Protein 4JCS (pdb70)

Structure (mmCIF, N/CA/C/O backbone):
data_4JCS
#
_entry.id   4JCS
#
_cell.length_a   93.688
_cell.length_b   93.688
_cell.length_c   193.566
_cell.angle_alpha   90.00
_cell.angle_beta   90.00
_cell.angle_gamma   120.00
#
_symmetry.space_group_name_H-M   'H 3 2'
#
loop_
_entity.id
_entity.type
_entity.pdbx_description
1 polymer 'Enoyl-CoA hydratase/isomerase'
2 water water
#
loop_
_atom_site.group_PDB
_atom_site.id
_atom_site.type_symbol
_atom_site.label_atom_id
_atom_site.label_alt_id
_atom_site.label_comp_id
_atom_site.label_asym_id
_atom_site.label_entity_id
_atom_site.label_seq_id
_atom_site.pdbx_PDB_ins_code
_atom_site.Cartn_x
_atom_site.Cartn_y
_atom_site.Cartn_z
_atom_site.occupancy
_atom_site.B_iso_or_equiv
_atom_site.auth_seq_id
_atom_site.auth_comp_id
_atom_site.auth_asym_id
_atom_site.auth_atom_id
_atom_site.pdbx_PDB_model_num
ATOM 1 N N . PHE A 1 20 ? 38.811 9.895 79.730 1.00 32.14 -2 PHE A N 1
ATOM 2 C CA . PHE A 1 20 ? 38.859 8.682 78.861 1.00 32.04 -2 PHE A CA 1
ATOM 3 C C . PHE A 1 20 ? 39.531 7.530 79.597 1.00 31.96 -2 PHE A C 1
ATOM 4 O O . PHE A 1 20 ? 40.743 7.553 79.832 1.00 32.19 -2 PHE A O 1
ATOM 6 N N . GLN A 1 21 ? 38.735 6.531 79.970 1.00 31.45 -1 GLN A N 1
ATOM 7 C CA . GLN A 1 21 ? 39.238 5.376 80.701 1.00 31.15 -1 GLN A CA 1
ATOM 8 C C . GLN A 1 21 ? 38.806 4.078 80.028 1.00 30.47 -1 GLN A C 1
ATOM 9 O O . GLN A 1 21 ? 37.615 3.848 79.806 1.00 30.13 -1 GLN A O 1
ATOM 15 N N . SER A 1 22 ? 39.784 3.239 79.697 1.00 29.65 0 SER A N 1
ATOM 16 C CA . SER A 1 22 ? 39.511 1.941 79.094 1.00 29.00 0 SER A CA 1
ATOM 17 C C . SER A 1 22 ? 39.546 0.846 80.159 1.00 28.31 0 SER A C 1
ATOM 18 O O . SER A 1 22 ? 40.586 0.612 80.787 1.00 28.75 0 SER A O 1
ATOM 29 N N . ASP A 1 24 ? 38.060 -3.274 81.525 1.00 23.62 2 ASP A N 1
ATOM 30 C CA . ASP A 1 24 ? 38.033 -4.649 81.030 1.00 23.02 2 ASP A CA 1
ATOM 31 C C . ASP A 1 24 ? 36.798 -4.964 80.172 1.00 22.16 2 ASP A C 1
ATOM 32 O O . ASP A 1 24 ? 36.877 -5.770 79.241 1.00 21.73 2 ASP A O 1
ATOM 37 N N . THR A 1 25 ? 35.667 -4.326 80.482 1.00 20.77 3 THR A N 1
ATOM 38 C CA . THR A 1 25 ? 34.384 -4.666 79.836 1.00 19.67 3 THR A CA 1
ATOM 39 C C . THR A 1 25 ? 33.709 -3.477 79.136 1.00 19.05 3 THR A C 1
ATOM 40 O O . THR A 1 25 ? 32.697 -3.641 78.438 1.00 18.49 3 THR A O 1
ATOM 44 N N . LEU A 1 26 ? 34.259 -2.285 79.332 1.00 18.26 4 LEU A N 1
ATOM 45 C CA . LEU A 1 26 ? 33.736 -1.082 78.701 1.00 18.28 4 LEU A CA 1
ATOM 46 C C . LEU A 1 26 ? 34.798 0.007 78.597 1.00 18.66 4 LEU A C 1
ATOM 47 O O . LEU A 1 26 ? 35.784 0.003 79.344 1.00 18.76 4 LEU A O 1
ATOM 52 N N . ASP A 1 27 ? 34.584 0.927 77.662 1.00 19.27 5 ASP A N 1
ATOM 53 C CA . ASP A 1 27 ? 35.344 2.165 77.591 1.00 19.89 5 ASP A CA 1
ATOM 54 C C . ASP A 1 27 ? 34.427 3.312 77.995 1.00 19.93 5 ASP A C 1
ATOM 55 O O . ASP A 1 27 ? 33.287 3.400 77.528 1.00 19.69 5 ASP A O 1
ATOM 60 N N . PHE A 1 28 ? 34.924 4.185 78.864 1.00 19.57 6 PHE A N 1
ATOM 61 C CA . PHE A 1 28 ? 34.154 5.338 79.306 1.00 19.86 6 PHE A CA 1
ATOM 62 C C . PHE A 1 28 ? 34.811 6.644 78.879 1.00 19.96 6 PHE A C 1
ATOM 63 O O . PHE A 1 28 ? 35.989 6.879 79.159 1.00 20.27 6 PHE A O 1
ATOM 71 N N . GLU A 1 29 ? 34.032 7.491 78.211 1.00 20.08 7 GLU A N 1
ATOM 72 C CA . GLU A 1 29 ? 34.521 8.756 77.671 1.00 20.57 7 GLU A CA 1
ATOM 73 C C . GLU A 1 29 ? 33.507 9.870 77.926 1.00 19.89 7 GLU A C 1
ATOM 74 O O . GLU A 1 29 ? 32.324 9.715 77.634 1.00 19.66 7 GLU A O 1
ATOM 80 N N . VAL A 1 30 ? 33.969 10.989 78.475 1.00 19.08 8 VAL A N 1
ATOM 81 C CA . VAL A 1 30 ? 33.101 12.156 78.643 1.00 18.88 8 VAL A CA 1
ATOM 82 C C . VAL A 1 30 ? 33.416 13.194 77.569 1.00 18.77 8 VAL A C 1
ATOM 83 O O . VAL A 1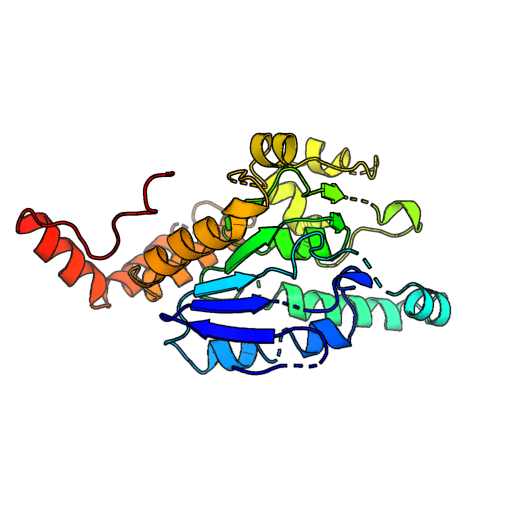 30 ? 34.543 13.694 77.482 1.00 18.68 8 VAL A O 1
ATOM 87 N N . VAL A 1 31 ? 32.423 13.479 76.730 1.00 18.20 9 VAL A N 1
ATOM 88 C CA . VAL A 1 31 ? 32.553 14.450 75.648 1.00 18.18 9 VAL A CA 1
ATOM 89 C C . VAL A 1 31 ? 31.324 15.349 75.646 1.00 18.05 9 VAL A C 1
ATOM 90 O O . VAL A 1 31 ? 30.193 14.856 75.573 1.00 17.76 9 VAL A O 1
ATOM 94 N N . ASN A 1 32 ? 31.551 16.660 75.719 1.00 17.84 10 ASN A N 1
ATOM 95 C CA . ASN A 1 32 ? 30.470 17.652 75.738 1.00 18.13 10 ASN A CA 1
ATOM 96 C C . ASN A 1 32 ? 29.414 17.346 76.810 1.00 17.52 10 ASN A C 1
ATOM 97 O O . ASN A 1 32 ? 28.208 17.381 76.534 1.00 17.45 10 ASN A O 1
ATOM 102 N N . ASN A 1 33 ? 29.900 17.026 78.014 1.00 17.10 11 ASN A N 1
ATOM 103 C CA . ASN A 1 33 ? 29.072 16.756 79.203 1.00 16.68 11 ASN A CA 1
ATOM 104 C C . ASN A 1 33 ? 28.228 15.484 79.106 1.00 16.15 11 ASN A C 1
ATOM 105 O O . ASN A 1 33 ? 27.313 15.266 79.908 1.00 16.08 11 ASN A O 1
ATOM 110 N N . VAL A 1 34 ? 28.560 14.644 78.128 1.00 15.56 12 VAL A N 1
ATOM 111 C CA . VAL A 1 34 ? 27.895 13.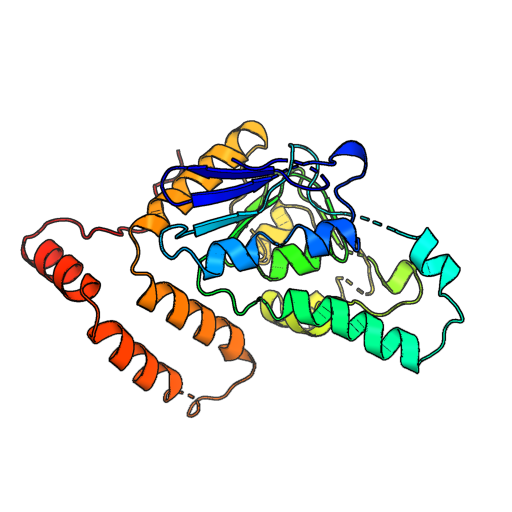365 77.930 1.00 14.69 12 VAL A CA 1
ATOM 112 C C . VAL A 1 34 ? 28.873 12.245 78.268 1.00 14.62 12 VAL A C 1
ATOM 113 O O . VAL A 1 34 ? 29.967 12.173 77.696 1.00 14.29 12 VAL A O 1
ATOM 117 N N . GLY A 1 35 ? 28.471 11.379 79.198 1.00 14.06 13 GLY A N 1
ATOM 118 C CA . GLY A 1 35 ? 29.221 10.167 79.521 1.00 13.97 13 GLY A CA 1
ATOM 119 C C . GLY A 1 35 ? 28.859 9.021 78.586 1.00 13.96 13 GLY A C 1
ATOM 120 O O . GLY A 1 35 ? 27.749 8.488 78.644 1.00 14.08 13 GLY A O 1
ATOM 121 N N . TRP A 1 36 ? 29.796 8.655 77.714 1.00 13.41 14 TRP A N 1
ATOM 122 C CA . TRP A 1 36 ? 29.606 7.542 76.791 1.00 13.19 14 TRP A CA 1
ATOM 123 C C . TRP A 1 36 ? 30.142 6.253 77.386 1.00 13.39 14 TRP A C 1
ATOM 124 O O . TRP A 1 36 ? 31.350 6.133 77.640 1.00 13.84 14 TRP A O 1
ATOM 135 N N . ILE A 1 37 ? 29.244 5.293 77.597 1.00 13.31 15 ILE A N 1
ATOM 136 C CA . ILE A 1 37 ? 29.614 3.964 78.064 1.00 13.86 15 ILE A CA 1
ATOM 137 C C . ILE A 1 37 ? 29.571 3.030 76.864 1.00 14.16 15 ILE A C 1
ATOM 138 O O . ILE A 1 37 ? 28.499 2.696 76.355 1.00 14.17 15 ILE A O 1
ATOM 143 N N . ARG A 1 38 ? 30.746 2.627 76.399 1.00 14.48 16 ARG A N 1
ATOM 144 C CA . ARG A 1 38 ? 30.824 1.765 75.232 1.00 14.97 16 ARG A CA 1
ATOM 145 C C . ARG A 1 38 ? 31.333 0.398 75.658 1.00 14.81 16 ARG A C 1
ATOM 146 O O . ARG A 1 38 ? 32.530 0.206 75.873 1.00 15.25 16 ARG A O 1
ATOM 162 N N . ASN A 1 40 ? 32.752 -3.147 75.455 1.00 15.11 18 ASN A N 1
ATOM 163 C CA . ASN A 1 40 ? 33.872 -3.403 74.530 1.00 15.61 18 ASN A CA 1
ATOM 164 C C . ASN A 1 40 ? 34.275 -4.873 74.358 1.00 16.09 18 ASN A C 1
ATOM 165 O O . ASN A 1 40 ? 35.456 -5.182 74.132 1.00 16.10 18 ASN A O 1
ATOM 170 N N . ARG A 1 41 ? 33.297 -5.771 74.471 1.00 16.27 19 ARG A N 1
ATOM 171 C CA . ARG A 1 41 ? 33.493 -7.201 74.221 1.00 16.99 19 ARG A CA 1
ATOM 172 C C . ARG A 1 41 ? 32.418 -7.707 73.253 1.00 17.38 19 ARG A C 1
ATOM 173 O O . ARG A 1 41 ? 31.656 -8.632 73.572 1.00 17.39 19 ARG A O 1
ATOM 181 N N . ALA A 1 42 ? 32.367 -7.096 72.072 1.00 18.01 20 ALA A N 1
ATOM 182 C CA . ALA A 1 42 ? 31.319 -7.381 71.085 1.00 18.83 20 ALA A CA 1
ATOM 183 C C . ALA A 1 42 ? 31.241 -8.848 70.654 1.00 19.69 20 ALA A C 1
ATOM 184 O O . ALA A 1 42 ? 30.148 -9.374 70.458 1.00 20.21 20 ALA A O 1
ATOM 186 N N . ALA A 1 43 ? 32.394 -9.497 70.501 1.00 20.46 21 ALA A N 1
ATOM 187 C CA . ALA A 1 43 ? 32.448 -10.893 70.059 1.00 21.12 21 ALA A CA 1
ATOM 188 C C . ALA A 1 43 ? 31.803 -11.847 71.070 1.00 21.58 21 ALA A C 1
ATOM 189 O O . ALA A 1 43 ? 31.210 -12.863 70.688 1.00 21.94 21 ALA A O 1
ATOM 191 N N . LYS A 1 44 ? 31.916 -11.500 72.352 1.00 21.65 22 LYS A N 1
ATOM 192 C CA . LYS A 1 44 ? 31.336 -12.271 73.451 1.00 21.97 22 LYS A CA 1
ATOM 193 C C . LYS A 1 44 ? 29.901 -11.831 73.751 1.00 21.62 22 LYS A C 1
ATOM 194 O O . LYS A 1 44 ? 29.246 -12.401 74.626 1.00 21.48 22 LYS A O 1
ATOM 200 N N . HIS A 1 45 ? 29.431 -10.825 73.011 1.00 21.23 23 HIS A N 1
ATOM 201 C CA . HIS A 1 45 ? 28.110 -10.203 73.194 1.00 21.04 23 HIS A CA 1
ATOM 202 C C . HIS A 1 45 ? 27.944 -9.509 74.549 1.00 20.47 23 HIS A C 1
ATOM 203 O O . HIS A 1 45 ? 26.838 -9.463 75.105 1.00 20.02 23 HIS A O 1
ATOM 210 N N . ASN A 1 46 ? 29.049 -8.966 75.061 1.00 19.30 24 ASN A N 1
ATOM 211 C CA . ASN A 1 46 ? 29.055 -8.186 76.303 1.00 19.25 24 ASN A CA 1
ATOM 212 C C . ASN A 1 46 ? 28.247 -8.844 77.417 1.00 19.53 24 ASN A C 1
ATOM 213 O O . ASN A 1 46 ? 27.283 -8.246 77.901 1.00 19.18 24 ASN A O 1
ATOM 218 N N . PRO A 1 47 ? 28.625 -10.070 77.826 1.00 20.11 25 PRO A N 1
ATOM 219 C CA . PRO A 1 47 ? 27.791 -10.780 78.799 1.00 20.58 25 PRO A CA 1
ATOM 220 C C . PRO A 1 47 ? 27.681 -10.017 80.115 1.00 20.81 25 PRO A C 1
ATOM 221 O O . PRO A 1 47 ? 28.650 -9.389 80.554 1.00 20.52 25 PRO A O 1
ATOM 225 N N . PHE A 1 48 ? 26.499 -10.053 80.724 1.00 21.24 26 PHE A N 1
ATOM 226 C CA . PHE A 1 48 ? 26.295 -9.383 82.003 1.00 21.70 26 PHE A CA 1
ATOM 227 C C . PHE A 1 48 ? 26.831 -10.255 83.141 1.00 22.28 26 PHE A C 1
ATOM 228 O O . PHE A 1 48 ? 26.103 -11.056 83.735 1.00 22.89 26 PHE A O 1
ATOM 236 N N . ASP A 1 49 ? 28.121 -10.094 83.415 1.00 22.38 27 ASP A N 1
ATOM 237 C CA . ASP A 1 49 ? 28.821 -10.875 84.432 1.00 22.64 27 ASP A CA 1
ATOM 238 C C . ASP A 1 49 ? 29.340 -9.963 85.539 1.00 22.64 27 ASP A C 1
ATOM 239 O O . ASP A 1 49 ? 29.179 -8.745 85.467 1.00 22.74 27 ASP A O 1
ATOM 244 N N . ALA A 1 50 ? 29.965 -10.555 86.556 1.00 22.80 28 ALA A N 1
ATOM 245 C CA . ALA A 1 50 ? 30.548 -9.794 87.670 1.00 22.55 28 ALA A CA 1
ATOM 246 C C . ALA A 1 50 ? 31.496 -8.687 87.208 1.00 22.38 28 ALA A C 1
ATOM 247 O O . ALA A 1 50 ? 31.569 -7.623 87.821 1.00 22.39 28 ALA A O 1
ATOM 249 N N . GLU A 1 51 ? 32.210 -8.946 86.119 1.00 22.37 29 GLU A N 1
ATOM 250 C CA . GLU A 1 51 ? 33.178 -8.005 85.572 1.00 22.47 29 GLU A CA 1
ATOM 251 C C . GLU A 1 51 ? 32.513 -6.763 84.967 1.00 21.91 29 GLU A C 1
ATOM 252 O O . GLU A 1 51 ? 32.949 -5.634 85.219 1.00 22.00 29 GLU A O 1
ATOM 258 N N . LEU A 1 52 ? 31.457 -6.973 84.183 1.00 21.51 30 LEU A N 1
ATOM 259 C CA . LEU A 1 52 ? 30.693 -5.864 83.617 1.00 20.74 30 LEU A CA 1
ATOM 260 C C . LEU A 1 52 ? 29.965 -5.075 84.709 1.00 20.93 30 LEU A C 1
ATOM 261 O O . LEU A 1 52 ? 29.956 -3.846 84.675 1.00 20.68 30 LEU A O 1
ATOM 266 N N . ARG A 1 53 ? 29.377 -5.782 85.673 1.00 21.39 31 ARG A N 1
ATOM 267 C CA . ARG A 1 53 ? 28.694 -5.141 86.811 1.00 22.19 31 ARG A CA 1
ATOM 268 C C . ARG A 1 53 ? 29.633 -4.212 87.573 1.00 22.04 31 ARG A C 1
ATOM 269 O O . ARG A 1 53 ? 29.269 -3.079 87.894 1.00 22.34 31 ARG A O 1
ATOM 277 N N . ALA A 1 54 ? 30.840 -4.703 87.858 1.00 21.93 32 ALA A N 1
ATOM 278 C CA . ALA A 1 54 ? 31.850 -3.931 88.575 1.00 21.55 32 ALA A CA 1
ATOM 279 C C . ALA A 1 54 ? 32.298 -2.702 87.790 1.00 21.27 32 ALA A C 1
ATOM 280 O O . ALA A 1 54 ? 32.457 -1.627 88.365 1.00 21.41 32 ALA A O 1
ATOM 282 N N . ASP A 1 55 ? 32.491 -2.854 86.479 1.00 20.52 33 ASP A N 1
ATOM 283 C CA . ASP A 1 55 ? 32.864 -1.721 85.636 1.00 20.32 33 ASP A CA 1
ATOM 284 C C . ASP A 1 55 ? 31.743 -0.684 85.525 1.00 19.91 33 ASP A C 1
ATOM 285 O O . ASP A 1 55 ? 32.009 0.516 85.521 1.00 19.53 33 ASP A O 1
ATOM 290 N N . LEU A 1 56 ? 30.500 -1.154 85.434 1.00 20.14 34 LEU A N 1
ATOM 291 C CA . LEU A 1 56 ? 29.347 -0.253 85.393 1.00 20.18 34 LEU A CA 1
ATOM 292 C C . LEU A 1 56 ? 29.172 0.488 86.720 1.00 20.94 34 LEU A C 1
ATOM 293 O O . LEU A 1 56 ? 28.828 1.668 86.727 1.00 20.41 34 LEU A O 1
ATOM 306 N N . THR A 1 58 ? 31.630 1.289 88.757 1.00 22.96 36 THR A N 1
ATOM 307 C CA . THR A 1 58 ? 32.709 2.283 88.725 1.00 22.51 36 THR A CA 1
ATOM 308 C C . THR A 1 58 ? 32.274 3.530 87.962 1.00 22.06 36 THR A C 1
ATOM 309 O O . THR A 1 58 ? 32.527 4.661 88.396 1.00 22.21 36 THR A O 1
ATOM 313 N N . VAL A 1 59 ? 31.627 3.315 86.818 1.00 21.32 37 VAL A N 1
ATOM 314 C CA . VAL A 1 59 ? 31.094 4.411 86.027 1.00 20.71 37 VAL A CA 1
ATOM 315 C C . VAL A 1 59 ? 30.055 5.183 86.837 1.00 20.96 37 VAL A C 1
ATOM 316 O O . VAL A 1 59 ? 30.110 6.409 86.901 1.00 20.49 37 VAL A O 1
ATOM 320 N N . LEU A 1 60 ? 29.128 4.466 87.466 1.00 21.17 38 LEU A N 1
ATOM 321 C CA . LEU A 1 60 ? 28.059 5.136 88.210 1.00 22.06 38 LEU A CA 1
ATOM 322 C C . LEU A 1 60 ? 28.616 5.975 89.352 1.00 22.54 38 LEU A C 1
ATOM 323 O O . LEU A 1 60 ? 28.142 7.084 89.589 1.00 22.33 38 LEU A O 1
ATOM 328 N N . GLU A 1 61 ? 29.638 5.456 90.029 1.00 23.64 39 GLU A N 1
ATOM 329 C CA . GLU A 1 61 ? 30.300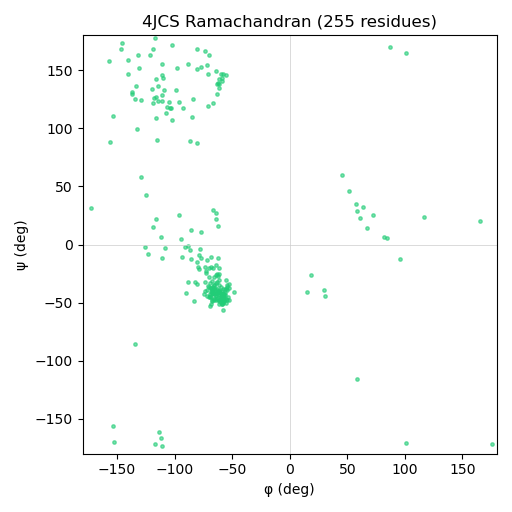 6.194 91.103 1.00 25.01 39 GLU A CA 1
ATOM 330 C C . GLU A 1 61 ? 31.007 7.449 90.605 1.00 25.05 39 GLU A C 1
ATOM 331 O O . GLU A 1 61 ? 31.000 8.475 91.290 1.00 25.38 39 GLU A O 1
ATOM 337 N N . ARG A 1 62 ? 31.610 7.381 89.419 1.00 25.13 40 ARG A N 1
ATOM 338 C CA . ARG A 1 62 ? 32.231 8.561 88.833 1.00 25.33 40 ARG A CA 1
ATOM 339 C C . ARG A 1 62 ? 31.168 9.587 88.430 1.00 25.04 40 ARG A C 1
ATOM 340 O O . ARG A 1 62 ? 31.371 10.791 88.580 1.00 24.61 40 ARG A O 1
ATOM 348 N N . VAL A 1 63 ? 30.032 9.092 87.936 1.00 24.68 41 VAL A N 1
ATOM 349 C CA . VAL A 1 63 ? 28.917 9.946 87.531 1.00 24.74 41 VAL A CA 1
ATOM 350 C C . VAL A 1 63 ? 28.341 10.700 88.733 1.00 25.09 41 VAL A C 1
ATOM 351 O O . VAL A 1 63 ? 28.099 11.905 88.655 1.00 24.93 41 VAL A O 1
ATOM 355 N N . ARG A 1 64 ? 28.161 9.987 89.842 1.00 25.91 42 ARG A N 1
ATOM 356 C CA . ARG A 1 64 ? 27.656 10.580 91.090 1.00 26.69 42 ARG A CA 1
ATOM 357 C C . ARG A 1 64 ? 28.528 11.724 91.601 1.00 26.87 42 ARG A C 1
ATOM 358 O O . ARG A 1 64 ? 28.013 12.752 92.043 1.00 27.04 42 ARG A O 1
ATOM 366 N N . ASP A 1 65 ? 29.845 11.540 91.528 1.00 27.23 43 ASP A N 1
ATOM 367 C CA . ASP A 1 65 ? 30.808 12.510 92.052 1.00 27.50 43 ASP A CA 1
ATOM 368 C C . ASP A 1 65 ? 31.035 13.707 91.127 1.00 27.00 43 ASP A C 1
ATOM 369 O O . ASP A 1 65 ? 31.693 14.679 91.516 1.00 27.36 43 ASP A O 1
ATOM 374 N N . ASP A 1 66 ? 30.491 13.642 89.912 1.00 25.86 44 ASP A N 1
ATOM 375 C CA . ASP A 1 66 ? 30.699 14.698 88.927 1.00 24.91 44 ASP A CA 1
ATOM 376 C C . ASP A 1 66 ? 29.390 15.133 88.267 1.00 24.20 44 ASP A C 1
ATOM 377 O O . ASP A 1 66 ? 28.909 14.489 87.330 1.00 23.77 44 ASP A O 1
ATOM 382 N N . ALA A 1 67 ? 28.839 16.242 88.760 1.00 23.06 45 ALA A N 1
ATOM 383 C CA . ALA A 1 67 ? 27.595 16.811 88.240 1.00 22.35 45 ALA A CA 1
ATOM 384 C C . ALA A 1 67 ? 27.717 17.283 86.788 1.00 21.62 45 ALA A C 1
ATOM 385 O O . ALA A 1 67 ? 26.707 17.477 86.113 1.00 21.68 45 ALA A O 1
ATOM 387 N N . ASP A 1 68 ? 28.950 17.469 86.315 1.00 20.80 46 ASP A N 1
ATOM 388 C CA . ASP A 1 68 ? 29.188 17.916 84.943 1.00 20.22 46 ASP A CA 1
ATOM 389 C C . ASP A 1 68 ? 29.015 16.790 83.913 1.00 18.95 46 ASP A C 1
ATOM 390 O O . ASP A 1 68 ? 28.985 17.055 82.710 1.00 18.60 46 ASP A O 1
ATOM 395 N N . ILE A 1 69 ? 28.923 15.544 84.378 1.00 17.48 47 ILE A N 1
ATOM 396 C CA . ILE A 1 69 ? 28.518 14.428 83.512 1.00 16.52 47 ILE A CA 1
ATOM 397 C C . ILE A 1 69 ? 26.990 14.404 83.552 1.00 16.21 47 ILE A C 1
ATOM 398 O O . ILE A 1 69 ? 26.384 13.749 84.404 1.00 16.43 47 ILE A O 1
ATOM 403 N N . ARG A 1 70 ? 26.391 15.151 82.630 1.00 15.50 48 ARG A N 1
ATOM 404 C CA . ARG A 1 70 ? 24.967 15.494 82.671 1.00 15.01 48 ARG A CA 1
ATOM 405 C C . ARG A 1 70 ? 24.045 14.406 82.114 1.00 14.51 48 ARG A C 1
ATOM 406 O O . ARG A 1 70 ? 22.906 14.262 82.562 1.00 14.34 48 ARG A O 1
ATOM 414 N N . VAL A 1 71 ? 24.539 13.666 81.128 1.00 13.82 49 VAL A N 1
ATOM 415 C CA . VAL A 1 71 ? 23.749 12.661 80.422 1.00 13.50 49 VAL A CA 1
ATOM 416 C C . VAL A 1 71 ? 24.643 11.456 80.174 1.00 13.48 49 VAL A C 1
ATOM 417 O O . VAL A 1 71 ? 25.859 11.613 80.003 1.00 13.75 49 VAL A O 1
ATOM 421 N N . LEU A 1 72 ? 24.056 10.260 80.191 1.00 12.75 50 LEU A N 1
ATOM 422 C CA . LEU A 1 72 ? 24.780 9.032 79.861 1.00 12.83 50 LEU A CA 1
ATOM 423 C C . LEU A 1 72 ? 24.220 8.376 78.612 1.00 12.80 50 LEU A C 1
ATOM 424 O O . LEU A 1 72 ? 23.008 8.373 78.385 1.00 12.40 50 LEU A O 1
ATOM 429 N N . VAL A 1 73 ? 25.114 7.810 77.808 1.00 12.57 51 VAL A N 1
ATOM 430 C CA . VAL A 1 73 ? 24.717 6.953 76.691 1.00 12.60 51 VAL A CA 1
ATOM 431 C C . VAL A 1 73 ? 25.301 5.577 76.972 1.00 12.65 51 VAL A C 1
ATOM 432 O O . VAL A 1 73 ? 26.499 5.444 77.241 1.00 12.68 51 VAL A O 1
ATOM 436 N N . LEU A 1 74 ? 24.439 4.564 76.958 1.00 12.36 52 LEU A N 1
ATOM 437 C CA . LEU A 1 74 ? 24.871 3.192 77.155 1.00 12.22 52 LEU A CA 1
ATOM 438 C C . LEU A 1 74 ? 24.801 2.484 75.816 1.00 12.45 52 LEU A C 1
ATOM 439 O O . LEU A 1 74 ? 23.734 2.375 75.217 1.00 11.82 52 LEU A O 1
ATOM 444 N N . THR A 1 75 ? 25.950 2.018 75.343 1.00 12.67 53 THR A N 1
ATOM 445 C CA . THR A 1 75 ? 26.006 1.407 74.025 1.00 13.27 53 THR A CA 1
ATOM 446 C C . THR A 1 75 ? 27.148 0.390 73.935 1.00 13.55 53 THR A C 1
ATOM 447 O O . THR A 1 75 ? 27.740 0.022 74.949 1.00 13.51 53 THR A O 1
ATOM 451 N N . SER A 1 76 ? 27.428 -0.075 72.724 1.00 13.79 54 SER A N 1
ATOM 452 C CA . SER A 1 76 ? 28.382 -1.144 72.504 1.00 14.46 54 SER A CA 1
ATOM 453 C C . SER A 1 76 ? 29.074 -0.881 71.178 1.00 14.76 54 SER A C 1
ATOM 454 O O . SER A 1 76 ? 28.663 -0.017 70.409 1.00 14.43 54 SER A O 1
ATOM 457 N N . HIS A 1 77 ? 30.145 -1.616 70.914 1.00 16.11 55 HIS A N 1
ATOM 458 C CA . HIS A 1 77 ? 30.660 -1.678 69.556 1.00 16.54 55 HIS A CA 1
ATOM 459 C C . HIS A 1 77 ? 29.536 -2.217 68.658 1.00 16.80 55 HIS A C 1
ATOM 460 O O . HIS A 1 77 ? 28.773 -3.097 69.082 1.00 17.52 55 HIS A O 1
ATOM 467 N N . PRO A 1 78 ? 29.388 -1.667 67.431 1.00 16.62 56 PRO A N 1
ATOM 468 C CA . PRO A 1 78 ? 28.220 -2.010 66.603 1.00 16.36 56 PRO A CA 1
ATOM 469 C C . PRO A 1 78 ? 28.026 -3.518 66.349 1.00 16.54 56 PRO A C 1
ATOM 470 O O . PRO A 1 78 ? 29.000 -4.270 66.281 1.00 16.61 56 PRO A O 1
ATOM 474 N N . GLY A 1 79 ? 26.770 -3.953 66.256 1.00 16.09 57 GLY A N 1
ATOM 475 C CA . GLY A 1 79 ? 26.457 -5.358 66.030 1.00 15.91 57 GLY A CA 1
ATOM 476 C C . GLY A 1 79 ? 26.167 -6.141 67.295 1.00 15.74 57 GLY A C 1
ATOM 477 O O . GLY A 1 79 ? 25.672 -7.268 67.240 1.00 15.65 57 GLY A O 1
ATOM 478 N N . SER A 1 80 ? 26.483 -5.548 68.438 1.00 16.11 58 SER A N 1
ATOM 479 C CA . SER A 1 80 ? 26.184 -6.170 69.724 1.00 16.63 58 SER A CA 1
ATOM 480 C C . SER A 1 80 ? 25.512 -5.169 70.654 1.00 16.08 58 SER A C 1
ATOM 481 O O . SER A 1 80 ? 25.544 -3.966 70.399 1.00 16.54 58 SER A O 1
ATOM 484 N N . PHE A 1 81 ? 24.878 -5.681 71.710 1.00 15.83 59 PHE A N 1
ATOM 485 C CA . PHE A 1 81 ? 24.500 -4.840 72.843 1.00 14.89 59 PHE A CA 1
ATOM 486 C C . PHE A 1 81 ? 24.863 -5.541 74.146 1.00 15.21 59 PHE A C 1
ATOM 487 O O . PHE A 1 81 ? 25.946 -5.325 74.684 1.00 14.68 59 PHE A O 1
ATOM 495 N N . CYS A 1 82 ? 23.964 -6.391 74.633 1.00 15.06 60 CYS A N 1
ATOM 496 C CA . CYS A 1 82 ? 24.208 -7.183 75.832 1.00 16.15 60 CYS A CA 1
ATOM 497 C C . CYS A 1 82 ? 23.370 -8.452 75.781 1.00 16.41 60 CYS A C 1
ATOM 498 O O . CYS A 1 82 ? 22.136 -8.406 75.865 1.00 15.72 60 CYS A O 1
ATOM 501 N N . ALA A 1 83 ? 24.051 -9.584 75.618 1.00 17.28 61 ALA A N 1
ATOM 502 C CA . ALA A 1 83 ? 23.391 -10.884 75.503 1.00 18.18 61 ALA A CA 1
ATOM 503 C C . ALA A 1 83 ? 24.340 -12.003 75.910 1.00 19.22 61 ALA A C 1
ATOM 504 O O . ALA A 1 83 ? 24.943 -11.952 76.988 1.00 20.16 61 ALA A O 1
ATOM 506 N N . ASN A 1 86 ? 27.792 -16.755 80.385 1.00 39.80 64 ASN A N 1
ATOM 507 C CA . ASN A 1 86 ? 27.960 -16.840 81.834 1.00 39.72 64 ASN A CA 1
ATOM 508 C C . ASN A 1 86 ? 27.301 -18.096 82.415 1.00 39.56 64 ASN A C 1
ATOM 509 O O . ASN A 1 86 ? 26.966 -18.141 83.605 1.00 39.64 64 ASN A O 1
ATOM 511 N N . LEU A 1 87 ? 27.139 -19.112 81.566 1.00 39.18 65 LEU A N 1
ATOM 512 C CA . LEU A 1 87 ? 26.488 -20.371 81.941 1.00 38.82 65 LEU A CA 1
ATOM 513 C C . LEU A 1 87 ? 27.344 -21.251 82.848 1.00 38.57 65 LEU A C 1
ATOM 514 O O . LEU A 1 87 ? 26.816 -22.111 83.556 1.00 38.40 65 LEU A O 1
ATOM 519 N N . HIS A 1 88 ? 28.660 -21.052 82.807 1.00 38.14 66 HIS A N 1
ATOM 520 C CA . HIS A 1 88 ? 29.576 -21.816 83.649 1.00 37.80 66 HIS A CA 1
ATOM 521 C C . HIS A 1 88 ? 29.398 -21.468 85.127 1.00 37.40 66 HIS A C 1
ATOM 522 O O . HIS A 1 88 ? 29.391 -22.356 85.983 1.00 37.32 66 HIS A O 1
ATOM 529 N N . VAL A 1 89 ? 29.225 -20.178 85.413 1.00 36.92 67 VAL A N 1
ATOM 530 C CA . VAL A 1 89 ? 28.979 -19.705 86.779 1.00 36.48 67 VAL A CA 1
ATOM 531 C C . VAL A 1 89 ? 27.612 -20.184 87.281 1.00 35.94 67 VAL A C 1
ATOM 532 O O . VAL A 1 89 ? 27.436 -20.435 88.475 1.00 36.08 67 VAL A O 1
ATOM 536 N N . LEU A 1 90 ? 26.653 -20.321 86.366 1.00 35.28 68 LEU A N 1
ATOM 537 C CA . LEU A 1 90 ? 25.366 -20.937 86.691 1.00 34.52 68 LEU A CA 1
ATOM 538 C C . LEU A 1 90 ? 25.529 -22.427 87.002 1.00 33.92 68 LEU A C 1
ATOM 539 O O . LEU A 1 90 ? 25.029 -22.914 88.023 1.00 33.57 68 LEU A O 1
ATOM 544 N N . ARG A 1 91 ? 26.242 -23.136 86.126 1.00 33.26 69 ARG A N 1
ATOM 545 C CA . ARG A 1 91 ? 26.499 -24.569 86.289 1.00 32.92 69 ARG A CA 1
ATOM 546 C C . ARG A 1 91 ? 27.189 -24.868 87.623 1.00 32.16 69 ARG A C 1
ATOM 547 O O . ARG A 1 91 ? 26.766 -25.761 88.362 1.00 31.96 69 ARG A O 1
ATOM 555 N N . ASP A 1 92 ? 28.239 -24.104 87.921 1.00 31.54 70 ASP A N 1
ATOM 556 C CA . ASP A 1 92 ? 29.015 -24.252 89.160 1.00 31.03 70 ASP A CA 1
ATOM 557 C C . ASP A 1 92 ? 28.198 -24.015 90.434 1.00 30.45 70 ASP A C 1
ATOM 558 O O . ASP A 1 92 ? 28.586 -24.458 91.516 1.00 30.21 70 ASP A O 1
ATOM 563 N N . ASN A 1 93 ? 27.065 -23.328 90.300 1.00 29.70 71 ASN A N 1
ATOM 564 C CA . ASN A 1 93 ? 26.261 -22.942 91.455 1.00 29.16 71 ASN A CA 1
ATOM 565 C C . ASN A 1 93 ? 24.844 -23.515 91.463 1.00 28.57 71 ASN A C 1
ATOM 566 O O . ASN A 1 93 ? 23.997 -23.075 92.242 1.00 28.30 71 ASN A O 1
ATOM 571 N N . LEU A 1 94 ? 24.606 -24.516 90.615 1.00 27.93 72 LEU A N 1
ATOM 572 C CA . LEU A 1 94 ? 23.286 -25.143 90.481 1.00 27.59 72 LEU A CA 1
ATOM 573 C C . LEU A 1 94 ? 22.708 -25.665 91.799 1.00 27.31 72 LEU A C 1
ATOM 574 O O . LEU A 1 94 ? 21.496 -25.586 92.017 1.00 27.36 72 LEU A O 1
ATOM 579 N N . ASP A 1 95 ? 23.575 -26.195 92.663 1.00 26.93 73 ASP A N 1
ATOM 580 C CA . ASP A 1 95 ? 23.150 -26.773 93.942 1.00 26.55 73 ASP A CA 1
ATOM 581 C C . ASP A 1 95 ? 23.695 -26.023 95.167 1.00 25.80 73 ASP A C 1
ATOM 582 O O . ASP A 1 95 ? 23.746 -26.573 96.273 1.00 25.98 73 ASP A O 1
ATOM 587 N N . SER A 1 96 ? 24.072 -24.761 94.971 1.00 24.59 74 SER A N 1
ATOM 588 C CA . SER A 1 96 ? 24.569 -23.917 96.062 1.00 23.65 74 SER A CA 1
ATOM 589 C C . SER A 1 96 ? 23.504 -23.583 97.119 1.00 22.94 74 SER A C 1
ATOM 590 O O . SER A 1 96 ? 23.841 -23.208 98.245 1.00 22.72 74 SER A O 1
ATOM 593 N N . GLY A 1 97 ? 22.230 -23.707 96.749 1.00 21.94 75 GLY A N 1
ATOM 594 C CA . GLY A 1 97 ? 21.131 -23.596 97.712 1.00 21.19 75 GLY A CA 1
ATOM 595 C C . GLY A 1 97 ? 20.394 -22.266 97.744 1.00 20.68 75 GLY A C 1
ATOM 596 O O . GLY A 1 97 ? 20.882 -21.269 97.207 1.00 20.41 75 GLY A O 1
ATOM 597 N N . PRO A 1 98 ? 19.206 -22.248 98.385 1.00 20.41 76 PRO A N 1
ATOM 598 C CA . PRO A 1 98 ? 18.319 -21.076 98.430 1.00 20.10 76 PRO A CA 1
ATOM 599 C C . PRO A 1 98 ? 18.931 -19.826 99.055 1.00 20.23 76 PRO A C 1
ATOM 600 O O . PRO A 1 98 ? 18.743 -18.732 98.520 1.00 19.60 76 PRO A O 1
ATOM 604 N N . ALA A 1 99 ? 19.643 -19.977 100.174 1.00 20.24 77 ALA A N 1
ATOM 605 C CA . ALA A 1 99 ? 20.242 -18.826 100.861 1.00 20.68 77 ALA A CA 1
ATOM 606 C C . ALA A 1 99 ? 21.230 -18.117 99.947 1.00 20.87 77 ALA A C 1
ATOM 607 O O . ALA A 1 99 ? 21.221 -16.884 99.847 1.00 21.43 77 ALA A O 1
ATOM 609 N N . TYR A 1 100 ? 22.063 -18.908 99.273 1.00 21.03 78 TYR A N 1
ATOM 610 C CA . TYR A 1 100 ? 23.037 -18.397 98.313 1.00 20.97 78 TYR A CA 1
ATOM 611 C C . TYR A 1 100 ? 22.356 -17.627 97.184 1.00 21.13 78 TYR A C 1
ATOM 612 O O . TYR A 1 100 ? 22.737 -16.496 96.871 1.00 20.97 78 TYR A O 1
ATOM 621 N N . TRP A 1 101 ? 21.355 -18.250 96.570 1.00 20.94 79 TRP A N 1
ATOM 622 C CA . TRP A 1 101 ? 20.704 -17.659 95.406 1.00 21.28 79 TRP A CA 1
ATOM 623 C C . TRP A 1 101 ? 19.879 -16.430 95.755 1.00 21.82 79 TRP A C 1
ATOM 624 O O . TRP A 1 101 ? 19.797 -15.493 94.961 1.00 21.77 79 TRP A O 1
ATOM 635 N N . GLN A 1 102 ? 19.285 -16.431 96.946 1.00 22.61 80 GLN A N 1
ATOM 636 C CA . GLN A 1 102 ? 18.521 -15.278 97.421 1.00 23.79 80 GLN A CA 1
ATOM 637 C C . GLN A 1 102 ? 19.448 -14.064 97.531 1.00 24.05 80 GLN A C 1
ATOM 638 O O . GLN A 1 102 ? 19.070 -12.952 97.156 1.00 23.96 80 GLN A O 1
ATOM 644 N N . GLN A 1 103 ? 20.674 -14.298 98.003 1.00 24.58 81 GLN A N 1
ATOM 645 C CA . GLN A 1 103 ? 21.685 -13.243 98.128 1.00 25.35 81 GLN A CA 1
ATOM 646 C C . GLN A 1 103 ? 22.283 -12.803 96.784 1.00 25.14 81 GLN A C 1
ATOM 647 O O . GLN A 1 103 ? 22.522 -11.607 96.570 1.00 25.18 81 GLN A O 1
ATOM 653 N N . ARG A 1 104 ? 22.532 -13.758 95.888 1.00 24.74 82 ARG A N 1
ATOM 654 C CA . ARG A 1 104 ? 23.112 -13.445 94.578 1.00 24.53 82 ARG A CA 1
ATOM 655 C C . ARG A 1 104 ? 22.141 -12.632 93.714 1.00 23.70 82 ARG A C 1
ATOM 656 O O . ARG A 1 104 ? 22.556 -11.744 92.960 1.00 23.35 82 ARG A O 1
ATOM 664 N N . ILE A 1 105 ? 20.853 -12.945 93.831 1.00 22.68 83 ILE A N 1
ATOM 665 C CA . ILE A 1 105 ? 19.810 -12.171 93.158 1.00 22.23 83 ILE A CA 1
ATOM 666 C C . ILE A 1 105 ? 19.803 -10.733 93.696 1.00 21.60 83 ILE A C 1
ATOM 667 O O . ILE A 1 105 ? 19.690 -9.781 92.927 1.00 20.79 83 ILE A O 1
ATOM 672 N N . LYS A 1 106 ? 19.951 -10.589 95.013 1.00 21.39 84 LYS A N 1
ATOM 673 C CA . LYS A 1 106 ? 20.027 -9.270 95.648 1.00 21.45 84 LYS A CA 1
ATOM 674 C C . LYS A 1 106 ? 21.202 -8.431 95.142 1.00 21.11 84 LYS A C 1
ATOM 675 O O . LYS A 1 106 ? 21.075 -7.213 95.020 1.00 21.08 84 LYS A O 1
ATOM 681 N N . THR A 1 107 ? 22.334 -9.079 94.863 1.00 20.85 85 THR A N 1
ATOM 682 C CA . THR A 1 107 ? 23.518 -8.389 94.325 1.00 20.70 85 THR A CA 1
ATOM 683 C C . THR A 1 107 ? 23.184 -7.793 92.962 1.00 19.88 85 THR A C 1
ATOM 684 O O . THR A 1 107 ? 23.464 -6.617 92.702 1.00 19.74 85 THR A O 1
ATOM 688 N N . GLY A 1 108 ? 22.565 -8.606 92.110 1.00 18.78 86 GLY A N 1
ATOM 689 C CA . GLY A 1 108 ? 22.111 -8.153 90.802 1.00 18.16 86 GLY A CA 1
ATOM 690 C C . GLY A 1 108 ? 21.120 -7.014 90.943 1.00 17.62 86 GLY A C 1
ATOM 691 O O . GLY A 1 108 ? 21.207 -6.009 90.238 1.00 17.01 86 GLY A O 1
ATOM 692 N N . LEU A 1 109 ? 20.186 -7.163 91.877 1.00 17.25 87 LEU A N 1
ATOM 693 C CA . LEU A 1 109 ? 19.143 -6.162 92.059 1.00 17.82 87 LEU A CA 1
ATOM 694 C C . LEU A 1 109 ? 19.650 -4.847 92.647 1.00 18.22 87 LEU A C 1
ATOM 695 O O . LEU A 1 109 ? 19.083 -3.793 92.361 1.00 18.82 87 LEU A O 1
ATOM 700 N N . ARG A 1 110 ? 20.726 -4.896 93.433 1.00 18.89 88 ARG A N 1
ATOM 701 C CA . ARG A 1 110 ? 21.373 -3.662 93.889 1.00 19.37 88 ARG A CA 1
ATOM 702 C C . ARG A 1 110 ? 21.781 -2.798 92.701 1.00 18.65 88 ARG A C 1
ATOM 703 O O . ARG A 1 110 ? 21.586 -1.583 92.715 1.00 18.75 88 ARG A O 1
ATOM 711 N N . PHE A 1 111 ? 22.321 -3.437 91.664 1.00 17.60 89 PHE A N 1
ATOM 712 C CA . PHE A 1 111 ? 22.716 -2.729 90.458 1.00 17.09 89 PHE A CA 1
ATOM 713 C C . PHE A 1 111 ? 21.530 -2.098 89.732 1.00 16.22 89 PHE A C 1
ATOM 714 O O . PHE A 1 111 ? 21.592 -0.933 89.346 1.00 15.60 89 PHE A O 1
ATOM 722 N N . ILE A 1 112 ? 20.461 -2.872 89.536 1.00 15.75 90 ILE A N 1
ATOM 723 C CA . ILE A 1 112 ? 19.267 -2.363 88.857 1.00 15.30 90 ILE A CA 1
ATOM 724 C C . ILE A 1 112 ? 18.665 -1.210 89.646 1.00 15.72 90 ILE A C 1
ATOM 725 O O . ILE A 1 112 ? 18.270 -0.190 89.073 1.00 15.49 90 ILE A O 1
ATOM 730 N N . HIS A 1 113 ? 18.605 -1.378 90.963 1.00 15.67 91 HIS A N 1
ATOM 731 C CA . HIS A 1 113 ? 18.149 -0.322 91.857 1.00 16.39 91 HIS A CA 1
ATOM 732 C C . HIS A 1 113 ? 18.944 0.962 91.602 1.00 16.70 91 HIS A C 1
ATOM 733 O O . HIS A 1 113 ? 18.365 2.042 91.480 1.00 16.76 91 HIS A O 1
ATOM 740 N N . ASP A 1 114 ? 20.263 0.828 91.480 1.00 16.89 92 ASP A N 1
ATOM 741 C CA . ASP A 1 114 ? 21.138 1.977 91.232 1.00 18.11 92 ASP A CA 1
ATOM 742 C C . ASP A 1 114 ? 20.869 2.655 89.883 1.00 18.10 92 ASP A C 1
ATOM 743 O O . ASP A 1 114 ? 20.863 3.886 89.803 1.00 17.97 92 ASP A O 1
ATOM 756 N N . LEU A 1 116 ? 17.960 2.674 88.232 1.00 18.00 94 LEU A N 1
ATOM 757 C CA . LEU A 1 116 ? 16.669 3.354 88.304 1.00 17.70 94 LEU A CA 1
ATOM 758 C C . LEU A 1 116 ? 16.742 4.628 89.143 1.00 17.99 94 LEU A C 1
ATOM 759 O O . LEU A 1 116 ? 15.970 5.560 88.928 1.00 18.43 94 LEU A O 1
ATOM 764 N N . ASN A 1 117 ? 17.685 4.667 90.079 1.00 18.03 95 ASN A N 1
ATOM 765 C CA . ASN A 1 117 ? 17.853 5.812 90.968 1.00 18.68 95 ASN A CA 1
ATOM 766 C C . ASN A 1 117 ? 18.824 6.863 90.455 1.00 18.35 95 ASN A C 1
ATOM 767 O O . ASN A 1 117 ? 19.028 7.896 91.102 1.00 18.63 95 ASN A O 1
ATOM 772 N N . LEU A 1 118 ? 19.438 6.603 89.304 1.00 18.25 96 LEU A N 1
ATOM 773 C CA . LEU A 1 118 ? 20.427 7.532 88.762 1.00 17.99 96 LEU A CA 1
ATOM 774 C C . LEU A 1 118 ? 19.750 8.803 88.269 1.00 17.83 96 LEU A C 1
ATOM 775 O O . LEU A 1 118 ? 18.918 8.758 87.368 1.00 18.00 96 LEU A O 1
ATOM 780 N N . GLY A 1 119 ? 20.125 9.936 88.855 1.00 17.12 97 GLY A N 1
ATOM 781 C CA . GLY A 1 119 ? 19.476 11.206 88.559 1.00 17.33 97 GLY A CA 1
ATOM 782 C C . GLY A 1 119 ? 19.870 11.863 87.246 1.00 16.96 97 GLY A C 1
ATOM 783 O O . GLY A 1 119 ? 19.524 13.021 87.012 1.00 18.50 97 GLY A O 1
ATOM 784 N N . ARG A 1 120 ? 20.583 11.139 86.385 1.00 15.67 98 ARG A N 1
ATOM 785 C CA . ARG A 1 120 ? 20.927 11.648 85.053 1.00 14.49 98 ARG A CA 1
ATOM 786 C C . ARG A 1 120 ? 20.148 10.853 84.002 1.00 13.80 98 ARG A C 1
ATOM 787 O O . ARG A 1 120 ? 19.911 9.656 84.197 1.00 13.37 98 ARG A O 1
ATOM 795 N N . PRO A 1 121 ? 19.744 11.511 82.898 1.00 12.91 99 PRO A N 1
ATOM 796 C CA . PRO A 1 121 ? 19.090 10.770 81.818 1.00 12.85 99 PRO A CA 1
ATOM 797 C C . PRO A 1 121 ? 20.049 9.745 81.224 1.00 12.71 99 PRO A C 1
ATOM 798 O O . PRO A 1 121 ? 21.236 10.031 81.049 1.00 12.70 99 PRO A O 1
ATOM 802 N N . VAL A 1 122 ? 19.527 8.554 80.953 1.00 12.56 100 VAL A N 1
ATOM 803 C CA . VAL A 1 122 ? 20.310 7.468 80.377 1.00 12.48 100 VAL A CA 1
ATOM 804 C C . VAL A 1 122 ? 19.688 7.127 79.033 1.00 12.23 100 VAL A C 1
ATOM 805 O O . VAL A 1 122 ? 18.506 6.803 78.960 1.00 12.06 100 VAL A O 1
ATOM 809 N N . ILE A 1 123 ? 20.487 7.229 77.974 1.00 11.85 101 ILE A N 1
ATOM 810 C CA . ILE A 1 123 ? 20.051 6.868 76.630 1.00 12.35 101 ILE A CA 1
ATOM 811 C C . ILE A 1 123 ? 20.706 5.535 76.283 1.00 11.94 101 ILE A C 1
ATOM 812 O O . ILE A 1 123 ? 21.927 5.426 76.328 1.00 12.65 101 ILE A O 1
ATOM 817 N N . ALA A 1 124 ? 19.919 4.518 75.951 1.00 11.31 102 ALA A N 1
ATOM 818 C CA . ALA A 1 124 ? 20.520 3.271 75.480 1.00 10.96 102 ALA A CA 1
ATOM 819 C C . ALA A 1 124 ? 20.457 3.263 73.960 1.00 10.90 102 ALA A C 1
ATOM 820 O O . ALA A 1 124 ? 19.430 3.600 73.376 1.00 10.68 102 ALA A O 1
ATOM 822 N N . ALA A 1 125 ? 21.575 2.918 73.325 1.00 10.36 103 ALA A N 1
ATOM 823 C CA . ALA A 1 125 ? 21.622 2.818 71.867 1.00 10.31 103 ALA A CA 1
ATOM 824 C C . ALA A 1 125 ? 21.902 1.361 71.538 1.00 9.62 103 ALA A C 1
ATOM 825 O O . ALA A 1 125 ? 23.002 0.856 71.784 1.00 9.89 103 ALA A O 1
ATOM 827 N N . VAL A 1 126 ? 20.885 0.679 71.020 1.00 9.12 104 VAL A N 1
ATOM 828 C CA . VAL A 1 126 ? 20.910 -0.774 70.866 1.00 9.60 104 VAL A CA 1
ATOM 829 C C . VAL A 1 126 ? 21.062 -1.161 69.399 1.00 9.77 104 VAL A C 1
ATOM 830 O O . VAL A 1 126 ? 20.165 -0.933 68.600 1.00 9.52 104 VAL A O 1
ATOM 834 N N . ASP A 1 127 ? 22.207 -1.754 69.070 1.00 10.58 105 ASP A N 1
ATOM 835 C CA . ASP A 1 127 ? 22.510 -2.185 67.695 1.00 11.20 105 ASP A CA 1
ATOM 836 C C . ASP A 1 127 ? 22.877 -3.680 67.669 1.00 11.43 105 ASP A C 1
ATOM 837 O O . ASP A 1 127 ? 23.822 -4.110 66.981 1.00 11.21 105 ASP A O 1
ATOM 842 N N . GLY A 1 128 ? 22.119 -4.477 68.414 1.00 11.51 106 GLY A N 1
ATOM 843 C CA . GLY A 1 128 ? 22.358 -5.916 68.499 1.00 11.87 106 GLY A CA 1
ATOM 844 C C . GLY A 1 128 ? 21.423 -6.569 69.495 1.00 12.49 106 GLY A C 1
ATOM 845 O O . GLY A 1 128 ? 20.507 -5.916 69.988 1.00 12.56 106 GLY A O 1
ATOM 846 N N . PRO A 1 129 ? 21.648 -7.857 69.806 1.00 12.96 107 PRO A N 1
ATOM 847 C CA . PRO A 1 129 ? 20.786 -8.527 70.778 1.00 13.02 107 PRO A CA 1
ATOM 848 C C . PRO A 1 129 ? 20.849 -7.914 72.183 1.00 12.86 107 PRO A C 1
ATOM 849 O O . PRO A 1 129 ? 21.937 -7.689 72.727 1.00 12.62 107 PRO A O 1
ATOM 853 N N . ALA A 1 130 ? 19.670 -7.631 72.729 1.00 12.67 108 ALA A N 1
ATOM 854 C CA . ALA A 1 130 ? 19.491 -7.267 74.130 1.00 12.56 108 ALA A CA 1
ATOM 855 C C . ALA A 1 130 ? 18.649 -8.383 74.751 1.00 12.64 108 ALA A C 1
ATOM 856 O O . ALA A 1 130 ? 17.415 -8.332 74.729 1.00 12.30 108 ALA A O 1
ATOM 858 N N . PHE A 1 131 ? 19.335 -9.408 75.265 1.00 12.58 109 PHE A N 1
ATOM 859 C CA . PHE A 1 131 ? 18.702 -10.643 75.742 1.00 13.25 109 PHE A CA 1
ATOM 860 C C . PHE A 1 131 ? 18.875 -10.812 77.241 1.00 13.23 109 PHE A C 1
ATOM 861 O O . PHE A 1 131 ? 19.973 -10.613 77.763 1.00 13.39 109 PHE A O 1
ATOM 869 N N . GLY A 1 132 ? 17.804 -11.214 77.921 1.00 13.16 110 GLY A N 1
ATOM 870 C CA . GLY A 1 132 ? 17.864 -11.470 79.356 1.00 13.02 110 GLY A CA 1
ATOM 871 C C . GLY A 1 132 ? 18.313 -10.236 80.104 1.00 13.29 110 GLY A C 1
ATOM 872 O O . GLY A 1 132 ? 17.639 -9.215 80.076 1.00 13.08 110 GLY A O 1
ATOM 873 N N . ALA A 1 133 ? 19.481 -10.321 80.741 1.00 13.37 111 ALA A N 1
ATOM 874 C CA . ALA A 1 133 ? 20.061 -9.175 81.451 1.00 13.34 111 ALA A CA 1
ATOM 875 C C . ALA A 1 133 ? 20.158 -7.911 80.590 1.00 13.15 111 ALA A C 1
ATOM 876 O O . ALA A 1 133 ? 19.949 -6.801 81.076 1.00 13.03 111 ALA A O 1
ATOM 878 N N . GLY A 1 134 ? 20.469 -8.084 79.308 1.00 12.77 112 GLY A N 1
ATOM 879 C CA . GLY A 1 134 ? 20.561 -6.962 78.380 1.00 12.50 112 GLY A CA 1
ATOM 880 C C . GLY A 1 134 ? 19.241 -6.261 78.133 1.00 12.19 112 GLY A C 1
ATOM 881 O O . GLY A 1 134 ? 19.207 -5.046 77.944 1.00 11.88 112 GLY A O 1
ATOM 882 N N . PHE A 1 135 ? 18.157 -7.035 78.128 1.00 11.83 113 PHE A N 1
ATOM 883 C CA . PHE A 1 135 ? 16.806 -6.496 77.970 1.00 12.19 113 PHE A CA 1
ATOM 884 C C . PHE A 1 135 ? 16.444 -5.756 79.264 1.00 12.54 113 PHE A C 1
ATOM 885 O O . PHE A 1 135 ? 15.931 -4.645 79.221 1.00 12.70 113 PHE A O 1
ATOM 893 N N . ALA A 1 136 ? 16.741 -6.361 80.414 1.00 12.94 114 ALA A N 1
ATOM 894 C CA . ALA A 1 136 ? 16.524 -5.684 81.701 1.00 13.32 114 ALA A CA 1
ATOM 895 C C . ALA A 1 136 ? 17.297 -4.364 81.771 1.00 13.80 114 ALA A C 1
ATOM 896 O O . ALA A 1 136 ? 16.762 -3.331 82.182 1.00 14.09 114 ALA A O 1
ATOM 898 N N . LEU A 1 137 ? 18.558 -4.405 81.348 1.00 13.87 115 LEU A N 1
ATOM 899 C CA . LEU A 1 137 ? 19.387 -3.220 81.301 1.00 14.48 115 LEU A CA 1
ATOM 900 C C . LEU A 1 137 ? 18.767 -2.126 80.433 1.00 13.87 115 LEU A C 1
ATOM 901 O O . LEU A 1 137 ? 18.700 -0.974 80.858 1.00 14.12 115 LEU A O 1
ATOM 906 N N . SER A 1 138 ? 18.289 -2.488 79.236 1.00 13.36 116 SER A N 1
ATOM 907 C CA . SER A 1 138 ? 17.647 -1.527 78.343 1.00 12.71 116 SER A CA 1
ATOM 908 C C . SER A 1 138 ? 16.364 -0.947 78.945 1.00 12.22 116 SER A C 1
ATOM 909 O O . SER A 1 138 ? 16.023 0.212 78.698 1.00 11.94 116 SER A O 1
ATOM 912 N N . LEU A 1 139 ? 15.670 -1.754 79.744 1.00 11.94 117 LEU A N 1
ATOM 913 C CA . LEU A 1 139 ? 14.458 -1.303 80.423 1.00 11.61 117 LEU A CA 1
ATOM 914 C C . LEU A 1 139 ? 14.711 -0.241 81.512 1.00 11.81 117 LEU A C 1
ATOM 915 O O . LEU A 1 139 ? 13.797 0.501 81.881 1.00 12.03 117 LEU A O 1
ATOM 920 N N . THR A 1 140 ? 15.944 -0.143 81.999 1.00 11.74 118 THR A N 1
ATOM 921 C CA . THR A 1 140 ? 16.275 0.871 83.021 1.00 11.98 118 THR A CA 1
ATOM 922 C C . THR A 1 140 ? 16.636 2.236 82.423 1.00 11.59 118 THR A C 1
ATOM 923 O O . THR A 1 140 ? 16.718 3.238 83.139 1.00 11.29 118 THR A O 1
ATOM 927 N N . ALA A 1 141 ? 16.863 2.270 81.112 1.00 11.60 119 ALA A N 1
ATOM 928 C CA . ALA A 1 141 ? 17.180 3.508 80.407 1.00 11.89 119 ALA A CA 1
ATOM 929 C C . ALA A 1 141 ? 15.950 4.397 80.305 1.00 12.19 119 ALA A C 1
ATOM 930 O O . ALA A 1 141 ? 14.810 3.916 80.341 1.00 11.83 119 ALA A O 1
ATOM 932 N N . ASP A 1 142 ? 16.184 5.696 80.182 1.00 12.41 120 ASP A N 1
ATOM 933 C CA . ASP A 1 142 ? 15.102 6.648 80.013 1.00 12.83 120 ASP A CA 1
ATOM 934 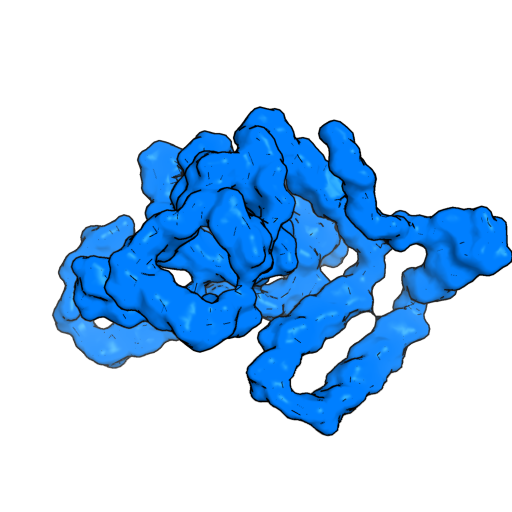C C . ASP A 1 142 ? 14.615 6.697 78.574 1.00 13.01 120 ASP A C 1
ATOM 935 O O . ASP A 1 142 ? 13.423 6.872 78.318 1.00 13.95 120 ASP A O 1
ATOM 940 N N . ILE A 1 143 ? 15.541 6.517 77.638 1.00 12.64 121 ILE A N 1
ATOM 941 C CA . ILE A 1 143 ? 15.232 6.590 76.214 1.00 12.33 121 ILE A CA 1
ATOM 942 C C . ILE A 1 143 ? 15.974 5.433 75.570 1.00 11.80 121 ILE A C 1
ATOM 943 O O . ILE A 1 143 ? 17.155 5.237 75.851 1.00 11.21 121 ILE A O 1
ATOM 948 N N . VAL A 1 144 ? 15.283 4.653 74.741 1.00 11.15 122 VAL A N 1
ATOM 949 C CA . VAL A 1 144 ? 15.956 3.594 73.972 1.00 11.01 122 VAL A CA 1
ATOM 950 C C . VAL A 1 144 ? 15.903 3.890 72.472 1.00 10.74 122 VAL A C 1
ATOM 951 O O . VAL A 1 144 ? 14.830 4.081 71.898 1.00 10.46 122 VAL A O 1
ATOM 955 N N . LEU A 1 145 ? 17.079 3.944 71.850 1.00 10.24 123 LEU A N 1
ATOM 956 C CA . LEU A 1 145 ? 17.179 4.088 70.405 1.00 10.59 123 LEU A CA 1
ATOM 957 C C . LEU A 1 145 ? 17.693 2.763 69.870 1.00 10.55 123 LEU A C 1
ATOM 958 O O . LEU A 1 145 ? 18.513 2.121 70.512 1.00 10.35 123 LEU A O 1
ATOM 963 N N . ALA A 1 146 ? 17.205 2.338 68.709 1.00 10.60 124 ALA A N 1
ATOM 964 C CA . ALA A 1 146 ? 17.611 1.040 68.187 1.00 11.02 124 ALA A CA 1
ATOM 965 C C . ALA A 1 146 ? 17.817 1.077 66.686 1.00 11.24 124 ALA A C 1
ATOM 966 O O . ALA A 1 146 ? 17.302 1.951 66.005 1.00 11.58 124 ALA A O 1
ATOM 968 N N . SER A 1 147 ? 18.592 0.122 66.185 1.00 11.76 125 SER A N 1
ATOM 969 C CA . SER A 1 147 ? 18.685 -0.110 64.753 1.00 12.25 125 SER A CA 1
ATOM 970 C C . SER A 1 147 ? 17.833 -1.333 64.401 1.00 12.76 125 SER A C 1
ATOM 971 O O . SER A 1 147 ? 17.350 -2.029 65.296 1.00 12.64 125 SER A O 1
ATOM 974 N N . PRO A 1 148 ? 17.650 -1.615 63.093 1.00 13.37 126 PRO A N 1
ATOM 975 C CA . PRO A 1 148 ? 16.923 -2.835 62.712 1.00 14.22 126 PRO A CA 1
ATOM 976 C C . PRO A 1 148 ? 17.594 -4.137 63.156 1.00 14.72 126 PRO A C 1
ATOM 977 O O . PRO A 1 148 ? 16.961 -5.194 63.096 1.00 15.62 126 PRO A O 1
ATOM 981 N N . ARG A 1 149 ? 18.849 -4.052 63.606 1.00 15.34 127 ARG A N 1
ATOM 982 C CA . ARG A 1 149 ? 19.602 -5.198 64.137 1.00 15.81 127 ARG A CA 1
ATOM 983 C C . ARG A 1 149 ? 19.236 -5.539 65.578 1.00 15.48 127 ARG A C 1
ATOM 984 O O . ARG A 1 149 ? 19.524 -6.642 66.051 1.00 16.25 127 ARG A O 1
ATOM 992 N N . ALA A 1 150 ? 18.630 -4.590 66.280 1.00 14.91 128 ALA A N 1
ATOM 993 C CA . ALA A 1 150 ? 18.252 -4.799 67.681 1.00 14.47 128 ALA A CA 1
ATOM 994 C C . ALA A 1 150 ? 17.246 -5.943 67.802 1.00 14.30 128 ALA A C 1
ATOM 995 O O . ALA A 1 150 ? 16.309 -6.034 67.014 1.00 14.42 128 ALA A O 1
ATOM 997 N N . ARG A 1 151 ? 17.476 -6.830 68.762 1.00 13.92 129 ARG A N 1
ATOM 998 C CA . ARG A 1 151 ? 16.529 -7.894 69.095 1.00 14.01 129 ARG A CA 1
ATOM 999 C C . ARG A 1 151 ? 16.380 -7.920 70.605 1.00 13.39 129 ARG A C 1
ATOM 1000 O O . ARG A 1 151 ? 17.375 -7.831 71.323 1.00 13.61 129 ARG A O 1
ATOM 1008 N N . PHE A 1 152 ? 15.145 -8.043 71.082 1.00 12.67 130 PHE A N 1
ATOM 1009 C CA . PHE A 1 152 ? 14.878 -8.091 72.518 1.00 12.57 130 PHE A CA 1
ATOM 1010 C C . PHE A 1 152 ? 14.212 -9.410 72.884 1.00 12.33 130 PHE A C 1
ATOM 1011 O O . PHE A 1 152 ? 13.271 -9.835 72.219 1.00 12.49 130 PHE A O 1
ATOM 1019 N N . SER A 1 153 ? 14.693 -10.057 73.943 1.00 12.77 131 SER A N 1
ATOM 1020 C CA . SER A 1 153 ? 14.136 -11.348 74.343 1.00 13.08 131 SER A CA 1
ATOM 1021 C C . SER A 1 153 ? 14.319 -11.618 75.831 1.00 13.58 131 SER A C 1
ATOM 1022 O O . SER A 1 153 ? 15.364 -11.306 76.406 1.00 12.86 131 SER A O 1
ATOM 1033 N N . ALA A 1 155 ? 14.414 -14.908 77.821 1.00 14.58 133 ALA A N 1
ATOM 1034 C CA . ALA A 1 155 ? 14.457 -16.343 77.553 1.00 14.64 133 ALA A CA 1
ATOM 1035 C C . ALA A 1 155 ? 14.829 -17.187 78.776 1.00 14.83 133 ALA A C 1
ATOM 1036 O O . ALA A 1 155 ? 15.244 -18.334 78.638 1.00 14.68 133 ALA A O 1
ATOM 1038 N N . TYR A 1 156 ? 14.657 -16.621 79.972 1.00 14.36 134 TYR A N 1
ATOM 1039 C CA . TYR A 1 156 ? 14.944 -17.337 81.221 1.00 14.65 134 TYR A CA 1
ATOM 1040 C C . TYR A 1 156 ? 14.221 -18.678 81.359 1.00 13.79 134 TYR A C 1
ATOM 1041 O O . TYR A 1 156 ? 14.760 -19.633 81.930 1.00 13.50 134 TYR A O 1
ATOM 1050 N N . LEU A 1 157 ? 12.998 -18.753 80.838 1.00 13.17 135 LEU A N 1
ATOM 1051 C CA . L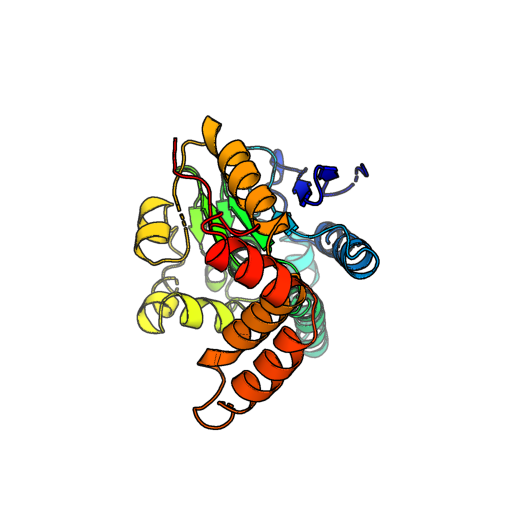EU A 1 157 ? 12.227 -19.984 80.918 1.00 12.96 135 LEU A CA 1
ATOM 1052 C C . LEU A 1 157 ? 12.887 -21.143 80.162 1.00 12.95 135 LEU A C 1
ATOM 1053 O O . LEU A 1 157 ? 12.655 -22.305 80.494 1.00 12.37 135 LEU A O 1
ATOM 1058 N N . ARG A 1 158 ? 13.699 -20.827 79.156 1.00 13.61 136 ARG A N 1
ATOM 1059 C CA . ARG A 1 158 ? 14.497 -21.853 78.457 1.00 14.20 136 ARG A CA 1
ATOM 1060 C C . ARG A 1 158 ? 15.484 -22.533 79.410 1.00 14.24 136 ARG A C 1
ATOM 1061 O O . ARG A 1 158 ? 15.845 -23.694 79.206 1.00 14.42 136 ARG A O 1
ATOM 1069 N N . LEU A 1 159 ? 15.900 -21.814 80.455 1.00 13.68 137 LEU A N 1
ATOM 1070 C CA . LEU A 1 159 ? 16.797 -22.373 81.474 1.00 13.96 137 LEU A CA 1
ATOM 1071 C C . LEU A 1 159 ? 16.078 -22.957 82.695 1.00 13.48 137 LEU A C 1
ATOM 1072 O O . LEU A 1 159 ? 16.731 -23.380 83.656 1.00 13.27 137 LEU A O 1
ATOM 1077 N N . GLY A 1 160 ? 14.750 -22.987 82.668 1.00 12.59 138 GLY A N 1
ATOM 1078 C CA . GLY A 1 160 ? 13.974 -23.424 83.835 1.00 12.09 138 GLY A CA 1
ATOM 1079 C C . GLY A 1 160 ? 13.987 -22.405 84.962 1.00 11.99 138 GLY A C 1
ATOM 1080 O O . GLY A 1 160 ? 13.790 -22.754 86.129 1.00 12.16 138 GLY A O 1
ATOM 1081 N N . LEU A 1 161 ? 14.203 -21.138 84.617 1.00 11.67 139 LEU A N 1
ATOM 1082 C CA . LEU A 1 161 ? 14.343 -20.080 85.624 1.00 11.75 139 LEU A CA 1
ATOM 1083 C C . LEU A 1 161 ? 13.301 -18.983 85.449 1.00 11.68 139 LEU A C 1
ATOM 1084 O O . LEU A 1 161 ? 12.666 -18.884 84.392 1.00 11.74 139 LEU A O 1
ATOM 1089 N N . VAL A 1 162 ? 13.106 -18.177 86.492 1.00 12.21 140 VAL A N 1
ATOM 1090 C CA . VAL A 1 162 ? 12.224 -17.008 86.388 1.00 12.83 140 VAL A CA 1
ATOM 1091 C C . VAL A 1 162 ? 13.064 -15.821 85.900 1.00 13.34 140 VAL A C 1
ATOM 1092 O O . VAL A 1 162 ? 14.278 -15.819 86.085 1.00 13.41 140 VAL A O 1
ATOM 1096 N N . PRO A 1 163 ? 12.431 -14.819 85.252 1.00 13.85 141 PRO A N 1
ATOM 1097 C CA . PRO A 1 163 ? 13.197 -13.664 84.795 1.00 14.76 141 PRO A CA 1
ATOM 1098 C C . PRO A 1 163 ? 13.825 -12.927 85.964 1.00 15.19 141 PRO A C 1
ATOM 1099 O O . PRO A 1 163 ? 13.187 -12.772 87.013 1.00 15.90 141 PRO A O 1
ATOM 1103 N N . ASP A 1 164 ? 15.069 -12.490 85.804 1.00 15.89 142 ASP A N 1
ATOM 1104 C CA . ASP A 1 164 ? 15.740 -11.794 86.894 1.00 16.01 142 ASP A CA 1
ATOM 1105 C C . ASP A 1 164 ? 16.089 -10.361 86.525 1.00 15.05 142 ASP A C 1
ATOM 1106 O O . ASP A 1 164 ? 15.655 -9.855 85.481 1.00 14.28 142 ASP A O 1
ATOM 1111 N N . LEU A 1 165 ? 16.860 -9.717 87.401 1.00 13.94 143 LEU A N 1
ATOM 1112 C CA . LEU A 1 165 ? 17.300 -8.329 87.228 1.00 12.97 143 LEU A CA 1
ATOM 1113 C C . LEU A 1 165 ? 16.129 -7.366 87.072 1.00 12.15 143 LEU A C 1
ATOM 1114 O O . LEU A 1 165 ? 16.207 -6.371 86.342 1.00 11.56 143 LEU A O 1
ATOM 1119 N N . GLY A 1 166 ? 15.048 -7.674 87.784 1.00 11.11 144 GLY A N 1
ATOM 1120 C CA . GLY A 1 166 ? 13.910 -6.769 87.888 1.00 10.61 144 GLY A CA 1
ATOM 1121 C C . GLY A 1 166 ? 12.948 -6.837 86.723 1.00 10.00 144 GLY A C 1
ATOM 1122 O O . GLY A 1 166 ? 12.009 -6.044 86.654 1.00 9.37 144 GLY A O 1
ATOM 1123 N N . ALA A 1 167 ? 13.166 -7.782 85.810 1.00 9.84 145 ALA A N 1
ATOM 1124 C CA . ALA A 1 167 ? 12.307 -7.892 84.622 1.00 9.47 145 ALA A CA 1
ATOM 1125 C C . ALA A 1 167 ? 10.820 -8.062 84.958 1.00 9.18 145 ALA A C 1
ATOM 1126 O O . ALA A 1 167 ? 9.963 -7.493 84.287 1.00 8.88 145 ALA A O 1
ATOM 1128 N N . LEU A 1 168 ? 10.525 -8.829 86.009 1.00 8.84 146 LEU A N 1
ATOM 1129 C CA . LEU A 1 168 ? 9.137 -9.059 86.440 1.00 8.54 146 LEU A CA 1
ATOM 1130 C C . LEU A 1 168 ? 8.448 -7.757 86.846 1.00 8.23 146 LEU A C 1
ATOM 1131 O O . LEU A 1 168 ? 7.227 -7.603 86.701 1.00 7.82 146 LEU A O 1
ATOM 1136 N N . TYR A 1 169 ? 9.247 -6.824 87.351 1.00 7.49 147 TYR A N 1
ATOM 1137 C CA . TYR A 1 169 ? 8.785 -5.486 87.714 1.00 7.45 147 TYR A CA 1
ATOM 1138 C C . TYR A 1 169 ? 8.743 -4.540 86.509 1.00 7.32 147 TYR A C 1
ATOM 1139 O O . TYR A 1 169 ? 7.742 -3.855 86.286 1.00 6.97 147 TYR A O 1
ATOM 1148 N N . LEU A 1 170 ? 9.830 -4.503 85.734 1.00 7.65 148 LEU A N 1
ATOM 1149 C CA . LEU A 1 170 ? 9.990 -3.506 84.676 1.00 8.00 148 LEU A CA 1
ATOM 1150 C C . LEU A 1 170 ? 9.130 -3.748 83.433 1.00 7.70 148 LEU A C 1
ATOM 1151 O O . LEU A 1 170 ? 8.556 -2.809 82.878 1.00 7.72 148 LEU A O 1
ATOM 1156 N N . LEU A 1 171 ? 9.053 -4.997 82.989 1.00 7.56 149 LEU A N 1
ATOM 1157 C CA . LEU A 1 171 ? 8.395 -5.273 81.701 1.00 7.50 149 LEU A CA 1
ATOM 1158 C C . LEU A 1 171 ? 6.892 -4.929 81.702 1.00 7.88 149 LEU A C 1
ATOM 1159 O O . LEU A 1 171 ? 6.415 -4.268 80.764 1.00 7.76 149 LEU A O 1
ATOM 1164 N N . PRO A 1 172 ? 6.144 -5.336 82.754 1.00 7.68 150 PRO A N 1
ATOM 1165 C CA . PRO A 1 172 ? 4.724 -4.985 82.698 1.00 7.86 150 PRO A CA 1
ATOM 1166 C C . PRO A 1 172 ? 4.474 -3.481 82.729 1.00 7.82 150 PRO A C 1
ATOM 1167 O O . PRO A 1 172 ? 3.448 -3.026 82.219 1.00 7.64 150 PRO A O 1
ATOM 1171 N N . ARG A 1 173 ? 5.400 -2.718 83.314 1.00 7.42 151 ARG A N 1
ATOM 1172 C CA . ARG A 1 173 ? 5.245 -1.267 83.367 1.00 7.55 151 ARG A CA 1
ATOM 1173 C C . ARG A 1 173 ? 5.498 -0.610 82.016 1.00 8.03 151 ARG A C 1
ATOM 1174 O O . ARG A 1 173 ? 5.072 0.524 81.782 1.00 7.56 151 ARG A O 1
ATOM 1182 N N . ALA A 1 174 ? 6.190 -1.334 81.140 1.00 8.13 152 ALA A N 1
ATOM 1183 C CA . ALA A 1 174 ? 6.453 -0.856 79.793 1.00 8.86 152 ALA A CA 1
ATOM 1184 C C . ALA A 1 174 ? 5.354 -1.269 78.826 1.00 9.16 152 ALA A C 1
ATOM 1185 O O . ALA A 1 174 ? 4.933 -0.455 77.999 1.00 9.75 152 ALA A O 1
ATOM 1187 N N . VAL A 1 175 ? 4.869 -2.511 78.941 1.00 8.70 153 VAL A N 1
ATOM 1188 C CA . VAL A 1 175 ? 3.988 -3.079 77.905 1.00 9.07 153 VAL A CA 1
ATOM 1189 C C . VAL A 1 175 ? 2.639 -3.621 78.373 1.00 9.06 153 VAL A C 1
ATOM 1190 O O . VAL A 1 175 ? 1.847 -4.088 77.548 1.00 9.20 153 VAL A O 1
ATOM 1194 N N . GLY A 1 176 ? 2.390 -3.584 79.681 1.00 9.14 154 GLY A N 1
ATOM 1195 C CA . GLY A 1 176 ? 1.179 -4.176 80.247 1.00 9.43 154 GLY A CA 1
ATOM 1196 C C . GLY A 1 176 ? 1.349 -5.651 80.578 1.00 8.75 154 GLY A C 1
ATOM 1197 O O . GLY A 1 176 ? 2.339 -6.280 80.193 1.00 9.38 154 GLY A O 1
ATOM 1198 N N . LEU A 1 177 ? 0.373 -6.209 81.288 1.00 9.04 155 LEU A N 1
ATOM 1199 C CA . LEU A 1 177 ? 0.489 -7.564 81.809 1.00 8.89 155 LEU A CA 1
ATOM 1200 C C . LEU A 1 177 ? 0.452 -8.621 80.710 1.00 9.03 155 LEU A C 1
ATOM 1201 O O . LEU A 1 177 ? 1.348 -9.461 80.636 1.00 8.76 155 LEU A O 1
ATOM 1206 N N . GLN A 1 178 ? -0.575 -8.574 79.868 1.00 9.19 156 GLN A N 1
ATOM 1207 C CA . GLN A 1 178 ? -0.753 -9.585 78.823 1.00 10.03 156 GLN A CA 1
ATOM 1208 C C . GLN A 1 178 ? 0.465 -9.693 77.909 1.00 10.14 156 GLN A C 1
ATOM 1209 O O . GLN A 1 178 ? 0.896 -10.798 77.580 1.00 9.79 156 GLN A O 1
ATOM 1215 N N . ARG A 1 179 ? 1.018 -8.549 77.510 1.00 10.46 157 ARG A N 1
ATOM 1216 C CA . ARG A 1 179 ? 2.199 -8.550 76.635 1.00 11.05 157 ARG A CA 1
ATOM 1217 C C . ARG A 1 179 ? 3.438 -9.075 77.359 1.00 10.32 157 ARG A C 1
ATOM 1218 O O . ARG A 1 179 ? 4.207 -9.844 76.796 1.00 9.96 157 ARG A O 1
ATOM 1226 N N . ALA A 1 180 ? 3.621 -8.681 78.617 1.00 9.87 158 ALA A N 1
ATOM 1227 C CA . ALA A 1 180 ? 4.739 -9.201 79.402 1.00 9.61 158 ALA A CA 1
ATOM 1228 C C . ALA A 1 180 ? 4.673 -10.724 79.480 1.00 9.49 158 ALA A C 1
ATOM 1229 O O . ALA A 1 180 ? 5.691 -11.420 79.323 1.00 9.43 158 ALA A O 1
ATOM 1231 N N . LYS A 1 181 ? 3.466 -11.229 79.713 1.00 9.57 159 LYS A N 1
ATOM 1232 C CA . LYS A 1 181 ? 3.236 -12.669 79.814 1.00 10.42 159 LYS A CA 1
ATOM 1233 C C . LYS A 1 181 ? 3.596 -13.387 78.529 1.00 10.29 159 LYS A C 1
ATOM 1234 O O . LYS A 1 181 ? 4.339 -14.370 78.554 1.00 10.44 159 LYS A O 1
ATOM 1240 N N . GLU A 1 182 ? 3.078 -12.906 77.403 1.00 10.41 160 GLU A N 1
ATOM 1241 C CA . GLU A 1 18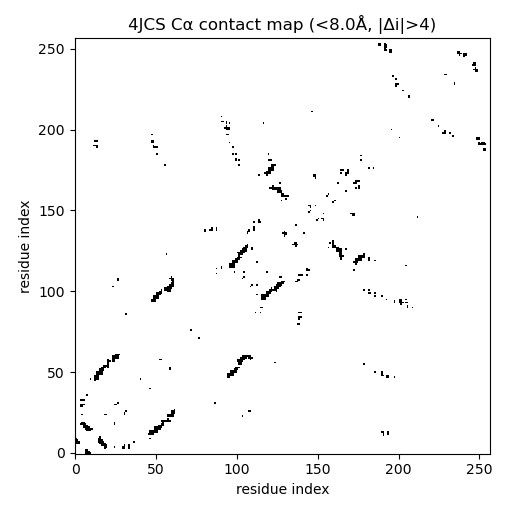2 ? 3.376 -13.590 76.144 1.00 10.88 160 GLU A CA 1
ATOM 1242 C C . GLU A 1 182 ? 4.880 -13.567 75.827 1.00 10.90 160 GLU A C 1
ATOM 1243 O O . GLU A 1 182 ? 5.439 -14.570 75.388 1.00 10.88 160 GLU A O 1
ATOM 1249 N N . LEU A 1 183 ? 5.532 -12.439 76.100 1.00 10.15 161 LEU A N 1
ATOM 1250 C CA . LEU A 1 183 ? 6.968 -12.323 75.888 1.00 10.11 161 LEU A CA 1
ATOM 1251 C C . LEU A 1 183 ? 7.760 -13.299 76.759 1.00 10.18 161 LEU A C 1
ATOM 1252 O O . LEU A 1 183 ? 8.676 -13.964 76.285 1.00 10.38 161 LEU A O 1
ATOM 1265 N N . PHE A 1 185 ? 6.659 -16.071 78.468 1.00 10.72 163 PHE A N 1
ATOM 1266 C CA . PHE A 1 185 ? 6.292 -17.476 78.247 1.00 11.28 163 PHE A CA 1
ATOM 1267 C C . PHE A 1 185 ? 6.774 -17.983 76.879 1.00 10.95 163 PHE A C 1
ATOM 1268 O O . PHE A 1 185 ? 7.245 -19.120 76.772 1.00 10.87 163 PHE A O 1
ATOM 1276 N N . SER A 1 186 ? 6.641 -17.154 75.841 1.00 11.04 164 SER A N 1
ATOM 1277 C CA . SER A 1 186 ? 7.079 -17.543 74.495 1.00 11.24 164 SER A CA 1
ATOM 1278 C C . SER A 1 186 ? 8.601 -17.542 74.360 1.00 11.86 164 SER A C 1
ATOM 1279 O O . SER A 1 186 ? 9.164 -18.348 73.613 1.00 12.11 164 SER A O 1
ATOM 1282 N N . THR A 1 187 ? 9.251 -16.637 75.092 1.00 12.01 165 THR A N 1
ATOM 1283 C CA . THR A 1 187 ? 10.698 -16.377 74.989 1.00 12.48 165 THR A CA 1
ATOM 1284 C C . THR A 1 187 ? 11.097 -15.895 73.595 1.00 12.51 165 THR A C 1
ATOM 1285 O O . THR A 1 187 ? 12.251 -16.001 73.201 1.00 12.60 165 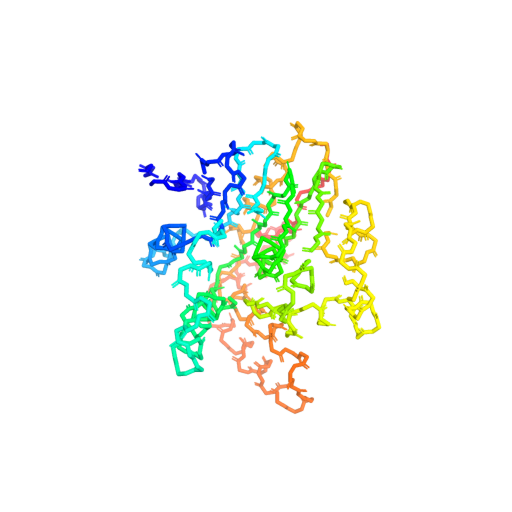THR A O 1
ATOM 1289 N N . ARG A 1 188 ? 10.134 -15.338 72.863 1.00 12.80 166 ARG A N 1
ATOM 1290 C CA . ARG A 1 188 ? 10.375 -14.899 71.488 1.00 13.26 166 ARG A CA 1
ATOM 1291 C C . ARG A 1 188 ? 11.276 -13.670 71.407 1.00 13.93 166 ARG A C 1
ATOM 1292 O O . ARG A 1 188 ? 11.482 -12.963 72.398 1.00 13.96 166 ARG A O 1
ATOM 1300 N N . GLU A 1 189 ? 11.811 -13.429 70.214 1.00 14.81 167 GLU A N 1
ATOM 1301 C CA . GLU A 1 189 ? 12.623 -12.249 69.955 1.00 15.81 167 GLU A CA 1
ATOM 1302 C C . GLU A 1 189 ? 11.768 -11.153 69.332 1.00 16.33 167 GLU A C 1
ATOM 1303 O O . GLU A 1 189 ? 11.136 -11.355 68.285 1.00 16.66 167 GLU A O 1
ATOM 1309 N N . LEU A 1 190 ? 11.741 -9.999 69.994 1.00 16.08 168 LEU A N 1
ATOM 1310 C CA . LEU A 1 190 ? 11.123 -8.800 69.458 1.00 16.16 168 LEU A CA 1
ATOM 1311 C C . LEU A 1 190 ? 12.108 -8.087 68.557 1.00 16.41 168 LEU A C 1
ATOM 1312 O O . LEU A 1 190 ? 13.222 -7.773 68.987 1.00 15.80 168 LEU A O 1
ATOM 1317 N N . ASP A 1 191 ? 11.709 -7.817 67.319 1.00 16.38 169 ASP A N 1
ATOM 1318 C CA . ASP A 1 191 ? 12.537 -6.978 66.463 1.00 17.03 169 ASP A CA 1
ATOM 1319 C C . ASP A 1 191 ? 12.335 -5.496 66.782 1.00 16.77 169 ASP A C 1
ATOM 1320 O O . ASP A 1 191 ? 11.421 -5.130 67.537 1.00 16.26 169 ASP A O 1
ATOM 1325 N N . ALA A 1 192 ? 13.214 -4.663 66.228 1.00 16.46 170 ALA A N 1
ATOM 1326 C CA . ALA A 1 192 ? 13.219 -3.219 66.472 1.00 16.56 170 ALA A CA 1
ATOM 1327 C C . ALA A 1 192 ? 11.879 -2.558 66.170 1.00 16.61 170 ALA A C 1
ATOM 1328 O O . ALA A 1 192 ? 11.374 -1.770 66.975 1.00 16.51 170 ALA A O 1
ATOM 1330 N N . GLU A 1 193 ? 11.323 -2.881 65.004 1.00 16.49 171 GLU A N 1
ATOM 1331 C CA . GLU A 1 193 ? 10.046 -2.338 64.554 1.00 16.70 171 GLU A CA 1
ATOM 1332 C C . GLU A 1 193 ? 8.912 -2.621 65.550 1.00 15.57 171 GLU A C 1
ATOM 1333 O O . GLU A 1 193 ? 8.127 -1.726 65.867 1.00 15.11 171 GLU A O 1
ATOM 1339 N N . GLU A 1 194 ? 8.831 -3.855 66.044 1.00 14.62 172 GLU A N 1
ATOM 1340 C CA . GLU A 1 194 ? 7.781 -4.197 67.000 1.00 14.41 172 GLU A CA 1
ATOM 1341 C C . GLU A 1 194 ? 8.054 -3.552 68.357 1.00 14.07 172 GLU A C 1
ATOM 1342 O O . GLU A 1 194 ? 7.129 -3.087 69.022 1.00 13.92 172 GLU A O 1
ATOM 1348 N N . ALA A 1 195 ? 9.322 -3.524 68.757 1.00 13.53 173 ALA A N 1
ATOM 1349 C CA . ALA A 1 195 ? 9.699 -2.895 70.022 1.00 14.19 173 ALA A CA 1
ATOM 1350 C C . ALA A 1 195 ? 9.338 -1.406 70.007 1.00 14.26 173 ALA A C 1
ATOM 1351 O O . ALA A 1 195 ? 8.945 -0.839 71.027 1.00 14.21 173 ALA A O 1
ATOM 1353 N N . HIS A 1 196 ? 9.469 -0.790 68.835 1.00 15.10 174 HIS A N 1
ATOM 1354 C CA . HIS A 1 196 ? 9.103 0.609 68.626 1.00 16.65 174 HIS A CA 1
ATOM 1355 C C . HIS A 1 196 ? 7.582 0.763 68.684 1.00 16.89 174 HIS A C 1
ATOM 1356 O O . HIS A 1 196 ? 7.067 1.678 69.334 1.00 16.51 174 HIS A O 1
ATOM 1363 N N . ARG A 1 197 ? 6.881 -0.149 68.010 1.00 17.43 175 ARG A N 1
ATOM 1364 C CA . ARG A 1 197 ? 5.420 -0.213 68.043 1.00 18.53 175 ARG A CA 1
ATOM 1365 C C . ARG A 1 197 ? 4.891 -0.304 69.473 1.00 18.37 175 ARG A C 1
ATOM 1366 O O . ARG A 1 197 ? 3.884 0.329 69.804 1.00 18.52 175 ARG A O 1
ATOM 1374 N N . LEU A 1 198 ? 5.587 -1.070 70.312 1.00 17.85 176 LEU A N 1
ATOM 1375 C CA . LEU A 1 198 ? 5.194 -1.306 71.706 1.00 17.94 176 LEU A CA 1
ATOM 1376 C C . LEU A 1 198 ? 5.704 -0.252 72.693 1.00 17.88 176 LEU A C 1
ATOM 1377 O O . LEU A 1 198 ? 5.374 -0.301 73.882 1.00 18.47 176 LEU A O 1
ATOM 1382 N N . GLY A 1 199 ? 6.506 0.687 72.202 1.00 17.36 177 GLY A N 1
ATOM 1383 C CA . GLY A 1 199 ? 6.983 1.800 73.025 1.00 17.07 177 GLY A CA 1
ATOM 1384 C C . GLY A 1 199 ? 8.215 1.496 73.858 1.00 16.46 177 GLY A C 1
ATOM 1385 O O . GLY A 1 199 ? 8.632 2.323 74.667 1.00 16.61 177 GLY A O 1
ATOM 1386 N N . LEU A 1 200 ? 8.792 0.311 73.675 1.00 15.75 178 LEU A N 1
ATOM 1387 C CA . LEU A 1 200 ? 10.082 -0.007 74.288 1.00 15.17 178 LEU A CA 1
ATOM 1388 C C . LEU A 1 200 ? 11.168 0.865 73.665 1.00 15.01 178 LEU A C 1
ATOM 1389 O O . LEU A 1 200 ? 12.058 1.368 74.359 1.00 15.26 178 LEU A O 1
ATOM 1394 N N . VAL A 1 201 ? 11.066 1.050 72.353 1.00 14.21 179 VAL A N 1
ATOM 1395 C CA . VAL A 1 201 ? 12.050 1.790 71.572 1.00 13.28 179 VAL A CA 1
ATOM 1396 C C . VAL A 1 201 ? 11.421 3.093 71.092 1.00 13.41 179 VAL A C 1
ATOM 1397 O O . VAL A 1 201 ? 10.309 3.089 70.548 1.00 13.17 179 VAL A O 1
ATOM 1409 N N . GLU A 1 203 ? 12.878 5.443 68.834 1.00 14.45 181 GLU A N 1
ATOM 1410 C CA . GLU A 1 203 ? 13.137 5.656 67.407 1.00 14.11 181 GLU A CA 1
ATOM 1411 C C . GLU A 1 203 ? 14.000 4.519 66.874 1.00 13.95 181 GLU A C 1
ATOM 1412 O O . GLU A 1 203 ? 14.848 3.990 67.596 1.00 13.31 181 GLU A O 1
ATOM 1418 N N . VAL A 1 204 ? 13.784 4.165 65.610 1.00 13.65 182 VAL A N 1
ATOM 1419 C CA . VAL A 1 204 ? 14.623 3.192 64.901 1.00 14.10 182 VAL A CA 1
ATOM 1420 C C . VAL A 1 204 ? 15.436 3.906 63.812 1.00 14.38 182 VAL A C 1
ATOM 1421 O O . VAL A 1 204 ? 14.878 4.649 62.999 1.00 14.72 182 VAL A O 1
ATOM 1425 N N . HIS A 1 205 ? 16.750 3.680 63.813 1.00 14.61 183 HIS A N 1
ATOM 1426 C CA . HIS A 1 205 ? 17.672 4.294 62.847 1.00 15.30 183 HIS A CA 1
ATOM 1427 C C . HIS A 1 205 ? 18.582 3.225 62.247 1.00 15.60 183 HIS A C 1
ATOM 1428 O O . HIS A 1 205 ? 18.878 2.232 62.898 1.00 15.40 183 HIS A O 1
ATOM 1435 N N . GLU A 1 206 ? 19.049 3.432 61.020 1.00 15.98 184 GLU A N 1
ATOM 1436 C CA . GLU A 1 206 ? 20.019 2.501 60.438 1.00 16.78 184 GLU A CA 1
ATOM 1437 C C . GLU A 1 206 ? 21.257 2.406 61.327 1.00 16.20 184 GLU A C 1
ATOM 1438 O O . GLU A 1 206 ? 21.636 3.392 61.961 1.00 16.20 184 GLU A O 1
ATOM 1444 N N . SER A 1 207 ? 21.876 1.224 61.380 1.00 15.87 185 SER A N 1
ATOM 1445 C CA . SER A 1 207 ? 23.062 1.015 62.223 1.00 15.67 185 SER A CA 1
ATOM 1446 C C . SER A 1 207 ? 24.106 2.110 62.031 1.00 15.29 185 SER A C 1
ATOM 1447 O O . SER A 1 207 ? 24.713 2.578 62.993 1.00 15.08 185 SER A O 1
ATOM 1450 N N . GLU A 1 208 ? 24.297 2.520 60.779 1.00 15.46 186 GLU A N 1
ATOM 1451 C CA . GLU A 1 208 ? 25.324 3.495 60.418 1.00 15.60 186 GLU A CA 1
ATOM 1452 C C . GLU A 1 208 ? 24.996 4.919 60.885 1.00 15.44 186 GLU A C 1
ATOM 1453 O O . GLU A 1 208 ? 25.864 5.799 60.886 1.00 16.26 186 GLU A O 1
ATOM 1459 N N . ALA A 1 209 ? 23.745 5.137 61.285 1.00 15.21 187 ALA A N 1
ATOM 1460 C CA . ALA A 1 209 ? 23.278 6.456 61.718 1.00 14.58 187 ALA A CA 1
ATOM 1461 C C . ALA A 1 209 ? 22.967 6.524 63.221 1.00 14.17 187 ALA A C 1
ATOM 1462 O O . ALA A 1 209 ? 22.774 7.613 63.768 1.00 14.10 187 ALA A O 1
ATOM 1464 N N . LEU A 1 210 ? 22.933 5.363 63.874 1.00 13.43 188 LEU A N 1
ATOM 1465 C CA . LEU A 1 210 ? 22.477 5.243 65.269 1.00 13.57 188 LEU A CA 1
ATOM 1466 C C . LEU A 1 210 ? 23.266 6.074 66.288 1.00 13.74 188 LEU A C 1
ATOM 1467 O O . LEU A 1 210 ? 22.670 6.770 67.115 1.00 13.72 188 LEU A O 1
ATOM 1472 N N . GLU A 1 211 ? 24.596 6.013 66.231 1.00 13.91 189 GLU A N 1
ATOM 1473 C CA . GLU A 1 211 ? 25.410 6.717 67.224 1.00 14.91 189 GLU A CA 1
ATOM 1474 C C . GLU A 1 211 ? 25.217 8.230 67.146 1.00 14.67 189 GLU A C 1
ATOM 1475 O O . GLU A 1 211 ? 25.098 8.896 68.180 1.00 14.65 189 GLU A O 1
ATOM 1481 N N . GLN A 1 212 ? 25.156 8.769 65.928 1.00 14.76 190 GLN A N 1
ATOM 1482 C CA . GLN A 1 212 ? 24.967 10.210 65.755 1.00 14.75 190 GLN A CA 1
ATOM 1483 C C . GLN A 1 212 ? 23.629 10.694 66.317 1.00 14.15 190 GLN A C 1
ATOM 1484 O O . GLN A 1 212 ? 23.558 11.781 66.892 1.00 14.21 190 GLN A O 1
ATOM 1490 N N . ARG A 1 213 ? 22.580 9.892 66.155 1.00 13.35 191 ARG A N 1
ATOM 1491 C CA . ARG A 1 213 ? 21.293 10.242 66.746 1.00 12.75 191 ARG A CA 1
ATOM 1492 C C . ARG A 1 213 ? 21.375 10.254 68.272 1.00 12.36 191 ARG A C 1
ATOM 1493 O O . ARG A 1 213 ? 20.871 11.171 68.913 1.00 11.59 191 ARG A O 1
ATOM 1501 N N . ALA A 1 214 ? 22.014 9.241 68.847 1.00 12.21 192 ALA A N 1
ATOM 1502 C CA . ALA A 1 214 ? 22.212 9.199 70.299 1.00 12.46 192 ALA A CA 1
ATOM 1503 C C . ALA A 1 214 ? 23.003 10.431 70.757 1.00 12.87 192 ALA A C 1
ATOM 1504 O O . ALA A 1 214 ? 22.704 11.032 71.790 1.00 12.26 192 ALA A O 1
ATOM 1506 N N . ARG A 1 215 ? 24.003 10.811 69.965 1.00 12.33 193 ARG A N 1
ATOM 1507 C CA . ARG A 1 215 ? 24.794 12.007 70.240 1.00 13.19 193 ARG A CA 1
ATOM 1508 C C . ARG A 1 215 ? 23.950 13.280 70.253 1.00 13.27 193 ARG A C 1
ATOM 1509 O O . ARG A 1 215 ? 24.049 14.077 71.189 1.00 13.41 193 ARG A O 1
ATOM 1517 N N . GLU A 1 216 ? 23.139 13.460 69.208 1.00 13.77 194 GLU A N 1
ATOM 1518 C CA . GLU A 1 216 ? 22.259 14.621 69.051 1.00 14.65 194 GLU A CA 1
ATOM 1519 C C . GLU A 1 216 ? 21.285 14.741 70.222 1.00 13.97 194 GLU A C 1
ATOM 1520 O O . GLU A 1 216 ? 21.089 15.824 70.777 1.00 14.01 194 GLU A O 1
ATOM 1526 N N . ILE A 1 217 ? 20.671 13.618 70.586 1.00 13.62 195 ILE A N 1
ATOM 1527 C CA . ILE A 1 217 ? 19.685 13.617 71.666 1.00 12.65 195 ILE A CA 1
ATOM 1528 C C . ILE A 1 217 ? 20.348 13.914 73.013 1.00 12.77 195 ILE A C 1
ATOM 1529 O O . ILE A 1 217 ? 19.868 14.771 73.762 1.00 12.10 195 ILE A O 1
ATOM 1534 N N . ALA A 1 218 ? 21.457 13.231 73.296 1.00 12.83 196 ALA A N 1
ATOM 1535 C CA . ALA A 1 218 ? 22.185 13.392 74.558 1.00 13.53 196 ALA A CA 1
ATOM 1536 C C . ALA A 1 218 ? 22.690 14.816 74.744 1.00 14.03 196 ALA A C 1
ATOM 1537 O O . ALA A 1 218 ? 22.507 15.413 75.805 1.00 13.92 196 ALA A O 1
ATOM 1539 N N . GLU A 1 219 ? 23.304 15.372 73.700 1.00 14.32 197 GLU A N 1
ATOM 1540 C CA . GLU A 1 219 ? 23.811 16.740 73.785 1.00 14.77 197 GLU A CA 1
ATOM 1541 C C . GLU A 1 219 ? 22.694 17.782 73.946 1.00 14.85 197 GLU A C 1
ATOM 1542 O O . GLU A 1 219 ? 22.904 18.828 74.570 1.00 14.77 197 GLU A O 1
ATOM 1548 N N . SER A 1 220 ? 21.499 17.489 73.433 1.00 14.52 198 SER A N 1
ATOM 1549 C CA . SER A 1 220 ? 20.373 18.398 73.649 1.00 14.23 198 SER A CA 1
ATOM 1550 C C . SER A 1 220 ? 19.961 18.407 75.132 1.00 13.85 198 SER A C 1
ATOM 1551 O O . SER A 1 220 ? 19.665 19.464 75.682 1.00 13.46 198 SER A O 1
ATOM 1554 N N . LEU A 1 221 ? 19.988 17.240 75.773 1.00 13.23 199 LEU A N 1
ATOM 1555 C CA . LEU A 1 221 ? 19.592 17.113 77.190 1.00 12.90 199 LEU A CA 1
ATOM 1556 C C . LEU A 1 221 ? 20.587 17.751 78.162 1.00 13.27 199 LEU A C 1
ATOM 1557 O O . LEU A 1 221 ? 20.238 18.057 79.294 1.00 13.45 199 LEU A O 1
ATOM 1562 N N . VAL A 1 222 ? 21.824 17.959 77.712 1.00 13.57 200 VAL A N 1
ATOM 1563 C CA . VAL A 1 222 ? 22.818 18.707 78.483 1.00 14.01 200 VAL A CA 1
ATOM 1564 C C . VAL A 1 222 ? 22.290 20.105 78.848 1.00 14.27 200 VAL A C 1
ATOM 1565 O O . VAL A 1 222 ? 22.638 20.663 79.899 1.00 14.60 200 VAL A O 1
ATOM 1569 N N . GLN A 1 223 ? 21.438 20.661 77.987 1.00 14.42 201 GLN A N 1
ATOM 1570 C CA . GLN A 1 223 ? 20.872 21.989 78.210 1.00 14.78 201 GLN A CA 1
ATOM 1571 C C . GLN A 1 223 ? 19.694 21.986 79.185 1.00 14.53 201 GLN A C 1
ATOM 1572 O O . GLN A 1 223 ? 19.283 23.047 79.658 1.00 14.83 201 GLN A O 1
ATOM 1578 N N . ALA A 1 224 ? 19.144 20.804 79.465 1.00 13.75 202 ALA A N 1
ATOM 1579 C CA . ALA A 1 224 ? 18.014 20.690 80.401 1.00 13.06 202 ALA A CA 1
ATOM 1580 C C . ALA A 1 224 ? 18.459 20.805 81.857 1.00 12.62 202 ALA A C 1
ATOM 1581 O O . ALA A 1 224 ? 19.593 20.481 82.195 1.00 12.58 202 ALA A O 1
ATOM 1583 N N . ALA A 1 225 ? 17.552 21.274 82.710 1.00 11.87 203 ALA A N 1
ATOM 1584 C CA . ALA A 1 225 ? 17.844 21.484 84.128 1.00 11.73 203 ALA A CA 1
ATOM 1585 C C . ALA A 1 225 ? 18.088 20.161 84.850 1.00 11.80 203 ALA A C 1
ATOM 1586 O O . ALA A 1 225 ? 17.201 19.305 84.865 1.00 11.35 203 ALA A O 1
ATOM 1588 N N . PRO A 1 226 ? 19.271 19.997 85.470 1.00 12.07 204 PRO A N 1
ATOM 1589 C CA . PRO A 1 226 ? 19.548 18.758 86.214 1.00 12.26 204 PRO A CA 1
ATOM 1590 C C . PRO A 1 226 ? 18.506 18.428 87.286 1.00 12.00 204 PRO A C 1
ATOM 1591 O O . PRO A 1 226 ? 18.177 17.254 87.471 1.00 12.56 204 PRO A O 1
ATOM 1595 N N . THR A 1 227 ? 17.997 19.445 87.983 1.00 11.49 205 THR A N 1
ATOM 1596 C CA . THR A 1 227 ? 17.023 19.220 89.061 1.00 11.59 205 THR A CA 1
ATOM 1597 C C . THR A 1 227 ? 15.702 18.723 88.486 1.00 11.09 205 THR A C 1
ATOM 1598 O O . THR A 1 227 ? 15.191 17.691 88.918 1.00 11.54 205 THR A O 1
ATOM 1602 N N . ALA A 1 228 ? 15.183 19.431 87.486 1.00 10.68 206 ALA A N 1
ATOM 1603 C CA . ALA A 1 228 ? 13.938 19.027 86.835 1.00 10.44 206 ALA A CA 1
ATOM 1604 C C . ALA A 1 228 ? 14.081 17.629 86.249 1.00 10.05 206 ALA A C 1
ATOM 1605 O O . ALA A 1 228 ? 13.170 16.818 86.377 1.00 10.37 206 ALA A O 1
ATOM 1607 N N . LEU A 1 229 ? 15.225 17.354 85.615 1.00 9.88 207 LEU A N 1
ATOM 1608 C CA . LEU A 1 229 ? 15.486 16.035 85.032 1.00 9.63 207 LEU A CA 1
ATOM 1609 C C . LEU A 1 229 ? 15.423 14.925 86.072 1.00 9.30 207 LEU A C 1
ATOM 1610 O O . LEU A 1 229 ? 14.730 13.919 85.875 1.00 9.00 207 LEU A O 1
ATOM 1615 N N . ALA A 1 230 ? 16.157 15.108 87.167 1.00 8.58 208 ALA A N 1
ATOM 1616 C CA . ALA A 1 230 ? 16.273 14.075 88.186 1.00 8.83 208 ALA A CA 1
ATOM 1617 C C . ALA A 1 230 ? 14.939 13.839 88.876 1.00 8.44 208 ALA A C 1
ATOM 1618 O O . ALA A 1 230 ? 14.567 12.687 89.138 1.00 8.11 208 ALA A O 1
ATOM 1620 N N . LEU A 1 231 ? 14.226 14.922 89.176 1.00 8.63 209 LEU A N 1
ATOM 1621 C CA . LEU A 1 231 ? 12.935 14.807 89.874 1.00 8.87 209 LEU A CA 1
ATOM 1622 C C . LEU A 1 231 ? 11.849 14.194 88.987 1.00 8.63 209 LEU A C 1
ATOM 1623 O O . LEU A 1 231 ? 11.002 13.430 89.462 1.00 8.11 209 LEU A O 1
ATOM 1628 N N . THR A 1 232 ? 11.873 14.531 87.701 1.00 8.21 210 THR A N 1
ATOM 1629 C CA . THR A 1 232 ? 10.908 13.969 86.743 1.00 8.15 210 THR A CA 1
ATOM 1630 C C . THR A 1 232 ? 11.135 12.463 86.600 1.00 8.02 210 THR A C 1
ATOM 1631 O O . THR A 1 232 ? 10.179 11.679 86.653 1.00 7.87 210 THR A O 1
ATOM 1635 N N . LYS A 1 233 ? 12.399 12.074 86.438 1.00 7.83 211 LYS A N 1
ATOM 1636 C CA . LYS A 1 233 ? 12.774 10.668 86.342 1.00 7.99 211 LYS A CA 1
ATOM 1637 C C . LYS A 1 233 ? 12.346 9.897 87.599 1.00 7.96 211 LYS A C 1
ATOM 1638 O O . LYS A 1 233 ? 11.716 8.837 87.506 1.00 7.94 211 LYS A O 1
ATOM 1644 N N . ALA A 1 234 ? 12.674 10.434 88.771 1.00 7.53 212 ALA A N 1
ATOM 1645 C CA . ALA A 1 234 ? 12.366 9.742 90.027 1.00 7.45 212 ALA A CA 1
ATOM 1646 C C . ALA A 1 234 ? 10.861 9.554 90.198 1.00 7.13 212 ALA A C 1
ATOM 1647 O O . ALA A 1 234 ? 10.406 8.493 90.635 1.00 7.32 212 ALA A O 1
ATOM 1649 N N . ALA A 1 235 ? 10.088 10.576 89.852 1.00 6.69 213 ALA A N 1
ATOM 1650 C CA . ALA A 1 235 ? 8.629 10.479 89.973 1.00 6.64 213 ALA A CA 1
ATOM 1651 C C . ALA A 1 235 ? 8.049 9.499 88.952 1.00 6.85 213 ALA A C 1
ATOM 1652 O O . ALA A 1 235 ? 7.205 8.667 89.289 1.00 6.27 213 ALA A O 1
ATOM 1654 N N . LEU A 1 236 ? 8.515 9.570 87.706 1.00 7.23 214 LEU A N 1
ATOM 1655 C CA . LEU A 1 236 ? 7.993 8.641 86.696 1.00 6.87 214 LEU A CA 1
ATOM 1656 C C . LEU A 1 236 ? 8.288 7.202 87.082 1.00 7.13 214 LEU A C 1
ATOM 1657 O O . LEU A 1 236 ? 7.421 6.328 86.944 1.00 6.85 214 LEU A O 1
ATOM 1662 N N . ASN A 1 237 ? 9.492 6.967 87.598 1.00 7.26 215 ASN A N 1
ATOM 1663 C CA . ASN A 1 237 ? 9.926 5.611 87.932 1.00 7.70 215 ASN A CA 1
ATOM 1664 C C . ASN A 1 237 ? 9.074 4.919 88.988 1.00 7.50 215 ASN A C 1
ATOM 1665 O O . ASN A 1 237 ? 9.013 3.684 89.019 1.00 7.76 215 ASN A O 1
ATOM 1670 N N . VAL A 1 238 ? 8.413 5.709 89.836 1.00 6.26 216 VAL A N 1
ATOM 1671 C CA . VAL A 1 238 ? 7.504 5.144 90.850 1.00 6.71 216 VAL A CA 1
ATOM 1672 C C . VAL A 1 238 ? 6.015 5.378 90.578 1.00 6.35 216 VAL A C 1
ATOM 1673 O O . VAL A 1 238 ? 5.172 4.870 91.308 1.00 6.74 216 VAL A O 1
ATOM 1677 N N . SER A 1 239 ? 5.685 6.102 89.512 1.00 6.38 217 SER A N 1
ATOM 1678 C CA . SER A 1 239 ? 4.286 6.492 89.286 1.00 6.61 217 SER A CA 1
ATOM 1679 C C . SER A 1 239 ? 3.319 5.300 89.316 1.00 6.93 217 SER A C 1
ATOM 1680 O O . SER A 1 239 ? 2.274 5.347 89.973 1.00 6.65 217 SER A O 1
ATOM 1683 N N . LEU A 1 240 ? 3.678 4.233 88.603 1.00 7.14 218 LEU A N 1
ATOM 1684 C CA . LEU A 1 240 ? 2.804 3.067 88.487 1.00 8.38 218 LEU A CA 1
ATOM 1685 C C . LEU A 1 240 ? 2.822 2.158 89.718 1.00 9.02 218 LEU A C 1
ATOM 1686 O O . LEU A 1 240 ? 2.066 1.174 89.773 1.00 10.84 218 LEU A O 1
ATOM 1691 N N . ASP A 1 241 ? 3.666 2.489 90.697 1.00 7.73 219 ASP A N 1
ATOM 1692 C CA . ASP A 1 241 ? 3.693 1.789 91.986 1.00 8.07 219 ASP A CA 1
ATOM 1693 C C . ASP A 1 241 ? 2.814 2.494 93.003 1.00 7.91 219 ASP A C 1
ATOM 1694 O O . ASP A 1 241 ? 2.569 1.965 94.100 1.00 8.64 219 ASP A O 1
ATOM 1699 N N . SER A 1 242 ? 2.369 3.694 92.647 1.00 7.30 220 SER A N 1
ATOM 1700 C CA . SER A 1 242 ? 1.830 4.638 93.612 1.00 7.51 220 SER A CA 1
ATOM 1701 C C . SER A 1 242 ? 0.336 4.916 93.412 1.00 7.97 220 SER A C 1
ATOM 1702 O O . SER A 1 242 ? -0.382 4.124 92.797 1.00 8.66 220 SER A O 1
ATOM 1705 N N . ASP A 1 243 ? -0.132 6.023 93.971 1.00 8.01 221 ASP A N 1
ATOM 1706 C CA . ASP A 1 243 ? -1.551 6.349 93.983 1.00 8.20 221 ASP A CA 1
ATOM 1707 C C . ASP A 1 243 ? -1.700 7.852 93.867 1.00 8.08 221 ASP A C 1
ATOM 1708 O O . ASP A 1 243 ? -0.706 8.581 93.935 1.00 8.37 221 ASP A O 1
ATOM 1713 N N . GLU A 1 244 ? -2.941 8.314 93.718 1.00 7.87 222 GLU A N 1
ATOM 1714 C CA . GLU A 1 244 ? -3.189 9.712 93.397 1.00 7.93 222 GLU A CA 1
ATOM 1715 C C . GLU A 1 244 ? -2.597 10.678 94.418 1.00 7.90 222 GLU A C 1
ATOM 1716 O O . GLU A 1 244 ? -1.825 11.571 94.054 1.00 7.37 222 GLU A O 1
ATOM 1722 N N . GLN A 1 245 ? -2.968 10.522 95.685 1.00 7.43 223 GLN A N 1
ATOM 1723 C CA . GLN A 1 245 ? -2.536 11.494 96.695 1.00 8.21 223 GLN A CA 1
ATOM 1724 C C . GLN A 1 245 ? -1.022 11.464 96.901 1.00 7.76 223 GLN A C 1
ATOM 1725 O O . GLN A 1 245 ? -0.404 12.513 97.077 1.00 7.91 223 GLN A O 1
ATOM 1731 N N . THR A 1 246 ? -0.423 10.272 96.863 1.00 7.03 224 THR A N 1
ATOM 1732 C CA . THR A 1 246 ? 1.029 10.178 97.014 1.00 6.66 224 THR A CA 1
ATOM 1733 C C . THR A 1 246 ? 1.741 10.887 95.854 1.00 6.76 224 THR A C 1
ATOM 1734 O O . THR A 1 246 ? 2.680 11.659 96.075 1.00 7.02 224 THR A O 1
ATOM 1746 N N . PHE A 1 248 ? 0.518 13.223 93.880 1.00 7.30 226 PHE A N 1
ATOM 1747 C CA . PHE A 1 248 ? 0.206 14.650 93.998 1.00 7.38 226 PHE A CA 1
ATOM 1748 C C . PHE A 1 248 ? 1.141 15.330 95.010 1.00 7.62 226 PHE A C 1
ATOM 1749 O O . PHE A 1 248 ? 1.612 16.449 94.782 1.00 7.82 226 PHE A O 1
ATOM 1757 N N . SER A 1 249 ? 1.436 14.635 96.106 1.00 7.54 227 SER A N 1
ATOM 1758 C CA . SER A 1 249 ? 2.357 15.147 97.109 1.00 8.06 227 SER A CA 1
ATOM 1759 C C . SER A 1 249 ? 3.794 15.154 96.601 1.00 7.79 227 SER A C 1
ATOM 1760 O O . SER A 1 249 ? 4.566 16.063 96.911 1.00 8.15 227 SER A O 1
ATOM 1763 N N . LEU A 1 250 ? 4.147 14.149 95.806 1.00 7.58 228 LEU A N 1
ATOM 1764 C CA . LEU A 1 250 ? 5.475 14.102 95.209 1.00 7.55 228 LEU A CA 1
ATOM 1765 C C . LEU A 1 250 ? 5.633 15.231 94.188 1.00 8.05 228 LEU A C 1
ATOM 1766 O O . LEU A 1 250 ? 6.681 15.871 94.140 1.00 8.17 228 LEU A O 1
ATOM 1771 N N . GLU A 1 251 ? 4.585 15.476 93.398 1.00 8.36 229 GLU A N 1
ATOM 1772 C CA . GLU A 1 251 ? 4.574 16.601 92.453 1.00 9.14 229 GLU A CA 1
ATOM 1773 C C . GLU A 1 251 ? 4.812 17.933 93.159 1.00 8.97 229 GLU A C 1
ATOM 1774 O O . GLU A 1 251 ? 5.658 18.716 92.736 1.00 9.65 229 GLU A O 1
ATOM 1780 N N . ALA A 1 252 ? 4.080 18.169 94.244 1.00 8.86 230 ALA A N 1
ATOM 1781 C CA . ALA A 1 252 ? 4.193 19.410 95.013 1.00 8.56 230 ALA A CA 1
ATOM 1782 C C . ALA A 1 252 ? 5.607 19.632 95.569 1.00 8.41 230 ALA A C 1
ATOM 1783 O O . ALA A 1 252 ? 6.189 20.718 95.413 1.00 8.95 230 ALA A O 1
ATOM 1785 N N . ALA A 1 253 ? 6.177 18.597 96.182 1.00 8.10 231 ALA A N 1
ATOM 1786 C CA . ALA A 1 253 ? 7.530 18.703 96.711 1.00 8.20 231 ALA A CA 1
ATOM 1787 C C . ALA A 1 253 ? 8.558 18.910 95.592 1.00 7.89 231 ALA A C 1
ATOM 1788 O O . ALA A 1 253 ? 9.509 19.692 95.746 1.00 8.17 231 ALA A O 1
ATOM 1790 N N . SER A 1 254 ? 8.364 18.215 94.473 1.00 8.05 232 SER A N 1
ATOM 1791 C CA . SER A 1 254 ? 9.322 18.274 93.369 1.00 8.82 232 SER A CA 1
ATOM 1792 C C . SER A 1 254 ? 9.308 19.645 92.701 1.00 9.29 232 SER A C 1
ATOM 1793 O O . SER A 1 254 ? 10.365 20.198 92.394 1.00 9.71 232 SER A O 1
ATOM 1796 N N . GLN A 1 255 ? 8.115 20.207 92.495 1.00 9.80 233 GLN A N 1
ATOM 1797 C CA . GLN A 1 255 ? 8.028 21.508 91.833 1.00 11.20 233 GLN A CA 1
ATOM 1798 C C . GLN A 1 255 ? 8.592 22.596 92.726 1.00 11.68 233 GLN A C 1
ATOM 1799 O O . GLN A 1 255 ? 9.254 23.517 92.232 1.00 12.10 233 GLN A O 1
ATOM 1805 N N . ALA A 1 256 ? 8.344 22.484 94.033 1.00 11.65 234 ALA A N 1
ATOM 1806 C CA . ALA A 1 256 ? 8.910 23.426 94.998 1.00 12.37 234 ALA A CA 1
ATOM 1807 C C . ALA A 1 256 ? 10.428 23.418 94.891 1.00 12.55 234 ALA A C 1
ATOM 1808 O O . ALA A 1 256 ? 11.072 24.478 94.904 1.00 13.34 234 ALA A O 1
ATOM 1810 N N . ALA A 1 257 ? 10.995 22.222 94.766 1.00 12.37 235 ALA A N 1
ATOM 1811 C CA . ALA A 1 257 ? 12.437 22.069 94.611 1.00 12.66 235 ALA A CA 1
ATOM 1812 C C . ALA A 1 257 ? 12.931 22.653 93.280 1.00 13.17 235 ALA A C 1
ATOM 1813 O O . ALA A 1 257 ? 13.943 23.364 93.251 1.00 13.28 235 ALA A O 1
ATOM 1815 N N . ALA A 1 258 ? 12.197 22.398 92.195 1.00 13.83 236 ALA A N 1
ATOM 1816 C CA . ALA A 1 258 ? 12.580 22.901 90.865 1.00 14.33 236 ALA A CA 1
ATOM 1817 C C . ALA A 1 258 ? 12.628 24.430 90.808 1.00 14.97 236 ALA A C 1
ATOM 1818 O O . ALA A 1 258 ? 13.533 25.005 90.195 1.00 15.18 236 ALA A O 1
ATOM 1820 N N . PHE A 1 259 ? 11.656 25.081 91.446 1.00 15.39 237 PHE A N 1
ATOM 1821 C CA . PHE A 1 259 ? 11.594 26.547 91.465 1.00 16.25 237 PHE A CA 1
ATOM 1822 C C . PHE A 1 259 ? 12.714 27.226 92.257 1.00 17.01 237 PHE A C 1
ATOM 1823 O O . PHE A 1 259 ? 12.895 28.443 92.165 1.00 17.09 237 PHE A O 1
ATOM 1831 N N . SER A 1 260 ? 13.474 26.440 93.014 1.00 17.54 238 SER A N 1
ATOM 1832 C CA . SER A 1 260 ? 14.633 26.959 93.737 1.00 18.48 238 SER A CA 1
ATOM 1833 C C . SER A 1 260 ? 15.952 26.753 92.989 1.00 18.61 238 SER A C 1
ATOM 1834 O O . SER A 1 260 ? 17.028 26.691 93.598 1.00 19.27 238 SER A O 1
ATOM 1837 N N . THR A 1 261 ? 15.859 26.642 91.667 1.00 18.40 239 THR A N 1
ATOM 1838 C CA . THR A 1 261 ? 17.033 26.529 90.813 1.00 18.16 239 THR A CA 1
ATOM 1839 C C . THR A 1 261 ? 17.058 27.717 89.848 1.00 18.58 239 THR A C 1
ATOM 1840 O O . THR A 1 261 ? 16.073 28.453 89.739 1.00 18.63 239 THR A O 1
ATOM 1844 N N . LYS A 1 262 ? 18.181 27.900 89.156 1.00 18.93 240 LYS A N 1
ATOM 1845 C CA . LYS A 1 262 ? 18.360 29.030 88.236 1.00 19.50 240 LYS A CA 1
ATOM 1846 C C . LYS A 1 262 ? 17.676 28.851 86.875 1.00 19.13 240 LYS A C 1
ATOM 1847 O O . LYS A 1 262 ? 17.431 29.835 86.166 1.00 19.10 240 LYS A O 1
ATOM 1853 N N . GLU A 1 263 ? 17.384 27.603 86.507 1.00 18.70 241 GLU A N 1
ATOM 1854 C CA . GLU A 1 263 ? 16.945 27.290 85.141 1.00 18.36 241 GLU A CA 1
ATOM 1855 C C . GLU A 1 263 ? 15.572 27.855 84.746 1.00 17.90 241 GLU A C 1
ATOM 1856 O O . GLU A 1 263 ? 15.420 28.332 83.621 1.00 17.98 241 GLU A O 1
ATOM 1862 N N . PRO A 1 264 ? 14.570 27.795 85.652 1.00 17.63 242 PRO A N 1
ATOM 1863 C CA . PRO A 1 264 ? 13.291 28.391 85.268 1.00 17.77 242 PRO A CA 1
ATOM 1864 C C . PRO A 1 264 ? 13.409 29.873 84.904 1.00 18.08 242 PRO A C 1
ATOM 1865 O O . PRO A 1 264 ? 12.879 30.275 83.876 1.00 17.61 242 PRO A O 1
ATOM 1869 N N . ARG A 1 265 ? 14.114 30.659 85.715 1.00 18.72 243 ARG A N 1
ATOM 1870 C CA . ARG A 1 265 ? 14.302 32.081 85.402 1.00 19.82 243 ARG A CA 1
ATOM 1871 C C . ARG A 1 265 ? 14.920 32.267 84.014 1.00 19.76 243 ARG A C 1
ATOM 1872 O O . ARG A 1 265 ? 14.401 33.038 83.200 1.00 20.09 243 ARG A O 1
ATOM 1880 N N . ALA A 1 266 ? 16.011 31.550 83.750 1.00 20.11 244 ALA A N 1
ATOM 1881 C CA . ALA A 1 266 ? 16.720 31.643 82.473 1.00 20.73 244 ALA A CA 1
ATOM 1882 C C . ALA A 1 266 ? 15.813 31.289 81.293 1.00 21.25 244 ALA A C 1
ATOM 1883 O O . ALA A 1 266 ? 15.823 31.973 80.265 1.00 21.13 244 ALA A O 1
ATOM 1885 N N . ALA A 1 267 ? 15.019 30.232 81.459 1.00 21.46 245 ALA A N 1
ATOM 1886 C CA . ALA A 1 267 ? 14.077 29.798 80.428 1.00 22.41 245 ALA A CA 1
ATOM 1887 C C . ALA A 1 267 ? 12.935 30.795 80.225 1.00 22.98 245 ALA A C 1
ATOM 1888 O O . ALA A 1 267 ? 12.586 31.116 79.086 1.00 23.06 245 ALA A O 1
ATOM 1890 N N . ILE A 1 268 ? 12.359 31.270 81.331 1.00 24.21 246 ILE A N 1
ATOM 1891 C CA . ILE A 1 268 ? 11.226 32.201 81.291 1.00 25.79 246 ILE A CA 1
ATOM 1892 C C . ILE A 1 268 ? 11.628 33.552 80.700 1.00 26.49 246 ILE A C 1
ATOM 1893 O O . ILE A 1 268 ? 10.933 34.064 79.815 1.00 26.69 246 ILE A O 1
ATOM 1898 N N . GLU A 1 269 ? 12.745 34.113 81.174 1.00 27.56 247 GLU A N 1
ATOM 1899 C CA . GLU A 1 269 ? 13.260 35.394 80.658 1.00 28.81 247 GLU A CA 1
ATOM 1900 C C . GLU A 1 269 ? 13.461 35.316 79.146 1.00 29.16 247 GLU A C 1
ATOM 1901 O O . GLU A 1 269 ? 13.052 36.222 78.413 1.00 29.10 247 GLU A O 1
ATOM 1907 N N . ALA A 1 270 ? 14.088 34.228 78.692 1.00 29.54 248 ALA A N 1
ATOM 1908 C CA . ALA A 1 270 ? 14.334 34.005 77.267 1.00 30.08 248 ALA A CA 1
ATOM 1909 C C . ALA A 1 270 ? 13.037 34.006 76.459 1.00 30.45 248 ALA A C 1
ATOM 1910 O O . ALA A 1 270 ? 12.929 34.725 75.464 1.00 30.65 248 ALA A O 1
ATOM 1912 N N . LEU A 1 271 ? 12.052 33.224 76.900 1.00 30.92 249 LEU A N 1
ATOM 1913 C CA . LEU A 1 271 ? 10.776 33.112 76.186 1.00 31.42 249 LEU A CA 1
ATOM 1914 C C . LEU A 1 271 ? 9.961 34.406 76.177 1.00 32.00 249 LEU A C 1
ATOM 1915 O O . LEU A 1 271 ? 9.276 34.704 75.194 1.00 32.22 249 LEU A O 1
ATOM 1920 N N . LEU A 1 272 ? 10.040 35.169 77.266 1.00 32.36 250 LEU A N 1
ATOM 1921 C CA . LEU A 1 272 ? 9.375 36.470 77.341 1.00 32.81 250 LEU A CA 1
ATOM 1922 C C . LEU A 1 272 ? 10.089 37.513 76.481 1.00 32.90 250 LEU A C 1
ATOM 1923 O O . LEU A 1 272 ? 9.476 38.491 76.046 1.00 33.26 250 LEU A O 1
ATOM 1928 N N . SER A 1 273 ? 11.378 37.286 76.232 1.00 33.08 251 SER A N 1
ATOM 1929 C CA . SER A 1 273 ? 12.167 38.113 75.320 1.00 33.31 251 SER A CA 1
ATOM 1930 C C . SER A 1 273 ? 12.033 37.639 73.870 1.00 33.08 251 SER A C 1
ATOM 1931 O O . SER A 1 273 ? 12.802 38.055 73.001 1.00 33.09 251 SER A O 1
ATOM 1934 N N . LYS A 1 274 ? 11.054 36.765 73.626 1.00 33.01 252 LYS A N 1
ATOM 1935 C CA . LYS A 1 274 ? 10.804 36.155 72.309 1.00 32.96 252 LYS A CA 1
ATOM 1936 C C . LYS A 1 274 ? 12.005 35.371 71.751 1.00 32.55 252 LYS A C 1
ATOM 1937 O O . LYS A 1 274 ? 12.182 35.260 70.532 1.00 32.79 252 LYS A O 1
ATOM 1943 N N . GLN A 1 275 ? 12.816 34.832 72.661 1.00 31.77 253 GLN A N 1
ATOM 1944 C CA . GLN A 1 275 ? 13.969 34.003 72.316 1.00 30.90 253 GLN A CA 1
ATOM 1945 C C . GLN A 1 275 ? 13.696 32.559 72.736 1.00 30.15 253 GLN A C 1
ATOM 1946 O O . GLN A 1 275 ? 12.895 32.324 73.644 1.00 30.17 253 GLN A O 1
ATOM 1952 N N . PRO A 1 276 ? 14.358 31.586 72.080 1.00 29.22 254 PRO A N 1
ATOM 1953 C CA . PRO A 1 276 ? 14.198 30.191 72.493 1.00 28.36 254 PRO A CA 1
ATOM 1954 C C . PRO A 1 276 ? 14.884 29.923 73.835 1.00 27.16 254 PRO A C 1
ATOM 1955 O O . PRO A 1 276 ? 15.914 30.538 74.127 1.00 27.56 254 PRO A O 1
ATOM 1959 N N . PRO A 1 277 ? 14.314 29.017 74.654 1.00 25.83 255 PRO A N 1
ATOM 1960 C CA . PRO A 1 277 ? 14.938 28.640 75.923 1.00 24.66 255 PRO A CA 1
ATOM 1961 C C . PRO A 1 277 ? 16.158 27.737 75.695 1.00 23.48 255 PRO A C 1
ATOM 1962 O O . PRO A 1 277 ? 16.338 27.234 74.586 1.00 23.25 255 PRO A O 1
ATOM 1966 N N . PRO A 1 278 ? 17.001 27.538 76.728 1.00 22.37 256 PRO A N 1
ATOM 1967 C CA . PRO A 1 278 ? 18.187 26.700 76.527 1.00 21.60 256 PRO A CA 1
ATOM 1968 C C . PRO A 1 278 ? 17.864 25.279 76.036 1.00 20.74 256 PRO A C 1
ATOM 1969 O O . P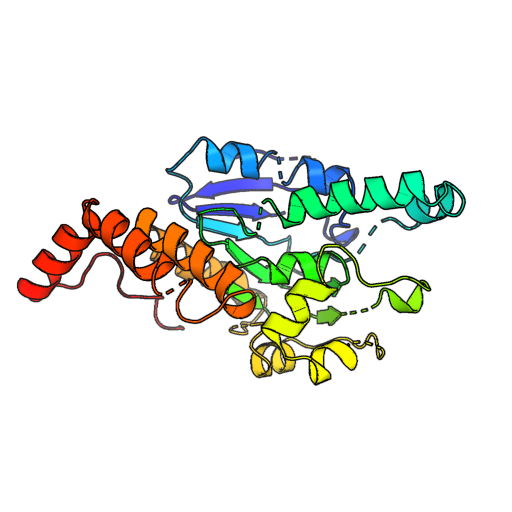RO A 1 278 ? 18.548 24.771 75.144 1.00 20.29 256 PRO A O 1
ATOM 1973 N N . PHE A 1 279 ? 16.836 24.656 76.613 1.00 19.74 257 PHE A N 1
ATOM 1974 C CA . PHE A 1 279 ? 16.369 23.340 76.154 1.00 19.13 257 PHE A CA 1
ATOM 1975 C C . PHE A 1 279 ? 15.079 23.470 75.347 1.00 19.40 257 PHE A C 1
ATOM 1976 O O . PHE A 1 279 ? 14.051 23.911 75.867 1.00 19.00 257 PHE A O 1
ATOM 1984 N N . ARG A 1 280 ? 15.151 23.084 74.074 1.00 19.87 258 ARG A N 1
ATOM 1985 C CA . ARG A 1 280 ? 14.044 23.240 73.132 1.00 20.79 258 ARG A CA 1
ATOM 1986 C C . ARG A 1 280 ? 13.463 21.887 72.717 1.00 20.42 258 ARG A C 1
ATOM 1987 O O . ARG A 1 280 ? 12.601 21.823 71.843 1.00 20.86 258 ARG A O 1
ATOM 1995 N N . GLY A 1 281 ? 13.929 20.814 73.355 1.00 19.88 259 GLY A N 1
ATOM 1996 C CA . GLY A 1 281 ? 13.557 19.459 72.958 1.00 19.22 259 GLY A CA 1
ATOM 1997 C C . GLY A 1 281 ? 14.674 18.832 72.148 1.00 19.35 259 GLY A C 1
ATOM 1998 O O . GLY A 1 281 ? 15.771 19.382 72.066 1.00 18.62 259 GLY A O 1
ATOM 1999 N N . PHE A 1 282 ? 14.400 17.675 71.551 1.00 19.42 260 PHE A N 1
ATOM 2000 C CA . PHE A 1 282 ? 15.402 16.986 70.746 1.00 19.97 260 PHE A CA 1
ATOM 2001 C C . PHE A 1 282 ? 15.488 17.610 69.347 1.00 21.23 260 PHE A C 1
ATOM 2002 O O . PHE A 1 282 ? 14.501 18.160 68.849 1.00 21.39 260 PHE A O 1
ATOM 2010 N N . PRO A 1 283 ? 16.674 17.546 68.711 1.00 22.17 261 PRO A N 1
ATOM 2011 C CA . PRO A 1 283 ? 16.796 18.085 67.351 1.00 23.39 261 PRO A CA 1
ATOM 2012 C C . PRO A 1 283 ? 15.922 17.309 66.369 1.00 24.66 261 PRO A C 1
ATOM 2013 O O . PRO A 1 283 ? 15.690 16.114 66.559 1.00 24.42 261 PRO A O 1
ATOM 2017 N N . ARG A 1 284 ? 15.430 17.984 65.333 1.00 26.31 262 ARG A N 1
ATOM 2018 C CA . ARG A 1 284 ? 14.620 17.303 64.324 1.00 28.39 262 ARG A CA 1
ATOM 2019 C C . ARG A 1 284 ? 15.431 16.172 63.682 1.00 28.97 262 ARG A C 1
ATOM 2020 O O . ARG A 1 284 ? 16.645 16.296 63.505 1.00 28.95 262 ARG A O 1
ATOM 2028 N N . ARG A 1 285 ? 14.765 15.063 63.374 1.00 30.35 263 ARG A N 1
ATOM 2029 C CA . ARG A 1 285 ? 15.405 13.961 62.651 1.00 31.67 263 ARG A CA 1
ATOM 2030 C C . ARG A 1 285 ? 15.865 14.454 61.281 1.00 32.48 263 ARG A C 1
ATOM 2031 O O . ARG A 1 285 ? 15.146 15.210 60.616 1.00 32.51 263 ARG A O 1
ATOM 2039 N N . SER A 1 286 ? 17.067 14.044 60.878 1.00 33.33 264 SER A N 1
ATOM 2040 C CA . SER A 1 286 ? 17.655 14.480 59.608 1.00 34.34 264 SER A CA 1
ATOM 2041 C C . SER A 1 286 ? 18.545 13.400 59.003 1.00 34.53 264 SER A C 1
ATOM 2042 O O . SER A 1 286 ? 19.370 12.802 59.698 1.00 35.07 264 SER A O 1
#

Secondary structure (DSSP, 8-state):
-B-----EEEETTEEEE---GGGT----HHHHHH--HHHHHHH-TT--EEEE--STT--B--HHHHHHTTTS-HHHHHHHHHHHHHHHH----SS-EEEEE-SEE-THHHHHHHTSSEEEE-TT-EE--GGGGT----TTHHHHHHHHH-HHHHHH----PPEEHHHHHHTT---B--HHHHHHHHHHHHHHHTTS-HHHHHHHHHHHHHHTTS-S---HHHHHHHHHHTTSSHHHHHHHHHHTT---S---SPPP-

Sequence (257 aa):
FQSDTLDFEVVNNVGWIRNRAAKHNPFDAELRADLTVLERVRDDADIRVLVLTSHPGSFCANLHVLRDNLDSGPAYWQQRIKTGLRFIHDLNLGRPVIAAVDGPAFGAGFALSLTADIVLASPRARFSAYLRLGLVPDLGALYLLPRAVGLQRAKELFSTRELDAEEAHRLGLVEVHESEALEQRAREIAESLVQAAPTALALTKAALNVSLDSDEQTFSLEAASQAAAFSTKEPRAAIEALLSKQPPPFRGFPRRS

Nearest PDB structures (foldseek):
  4jcs-assembly1_A  TM=1.004E+00  e=9.037E-48  Cupriavidus metallidurans CH34
  4kpk-assembly1_A  TM=8.825E-01  e=5.660E-16  Shewanella pealeana ATCC 700345
  4jyl-assembly1_C  TM=8.335E-01  e=1.707E-14  Thermoplasma volcanium GSS1
  3isa-assembly1_E  TM=7.207E-01  e=2.095E-11  Bordetella parapertussis
  4hc8-assembly1_A  TM=7.669E-01  e=2.429E-10  Mycobacterium tuberculosis

Solvent-accessible surface area: 14365 Å² total

Radius of gyration: 19.3 Å; Cα contacts (8 Å, |Δi|>4): 403; chains: 1; bounding box: 43×65×41 Å

InterPro domains:
  IPR001753 Enoyl-CoA hydratase/isomerase-like domain [PF00378] (10-258)
  IPR014748 Enoyl-CoA hydratase, C-terminal [G3DSA:1.10.12.10] (203-264)
  IPR018376 Enoyl-CoA hydratase/isomerase, conserved site [PS00166] (101-121)
  IPR029045 ClpP/crotonase-like domain superfamily [SSF52096] (1-260)
  IPR051683 Enoyl-CoA Hydratase/Isomerase Domain-Containing Protein [PTHR42964] (2-258)

Organism: Cupriavidus metallidurans (strain ATCC 43123 / DSM 2839 / NBRC 102507 / CH34) (NCBI:txid266264)

CATH classification: 3.90.226.10 (+1 more: 1.10.12.10)

Foldseek 3Di:
DDDVQWDWDADLLATETEEDVVVLSEPDPVSLVVVCVLVVCVVDVSNAAYEQAYDAAHHYDCVVVCVVCVPVDDVVVVVVLVVLLVSLVSLQRLHAYEYEFRAEQEQVNLLVLLSHPAYEYEQRYKYWAQVVVVHDRGSCLVPRVCVQQNDVVSVCSCVRDIDGPVVCVVSVSHHYDHSVCRVVQVVQQRSLSSLPDSLLSRLVSNCVSCVVVDDDVVCVSVVVSVVVVVPDDQVVQQVVQVVVVHHGSRPHGDDDD

B-factor: mean 18.23, std 7.46, range [5.52, 46.01]